Protein AF-A0A7S1VRT5-F1 (afdb_monomer_lite)

Radius of gyration: 21.1 Å; chains: 1; bounding box: 63×47×52 Å

Sequence (191 aa):
QNRSSTGGAGGQPCAIEWPHHPRNSSTSSSSASSSFLQVHGSYAMIAIPKNACLQNLSNQLVYALRDYIKRPVQIPDWIYDLPLLQRWQKMYLAQKYGSPNVLSQYDPHVTIGYDEETSAEDRRKVLERVLDVSSSSGSGSSSDDACKPAELDLVDVAKVDVGGSVMKNGVLQHIPLTGDGGGGGISKRAS

Structure (mmCIF, N/CA/C/O backbone):
data_AF-A0A7S1VRT5-F1
#
_entry.id   AF-A0A7S1VRT5-F1
#
loop_
_atom_site.group_PDB
_atom_site.id
_atom_site.type_symbol
_atom_site.label_atom_id
_atom_site.label_alt_id
_atom_site.label_comp_id
_atom_site.label_asym_id
_atom_site.label_entity_id
_atom_site.label_seq_id
_atom_site.pdbx_PDB_ins_code
_atom_site.Cartn_x
_atom_site.Cartn_y
_atom_site.Cartn_z
_atom_site.occupancy
_atom_site.B_iso_or_equiv
_atom_site.auth_seq_id
_atom_site.auth_comp_id
_atom_site.auth_asym_id
_atom_site.auth_atom_id
_atom_site.pdbx_PDB_model_num
ATOM 1 N N . GLN A 1 1 ? -34.773 29.054 -16.137 1.00 41.56 1 GLN A N 1
ATOM 2 C CA . GLN A 1 1 ? -34.412 27.622 -16.184 1.00 41.56 1 GLN A CA 1
ATOM 3 C C . GLN A 1 1 ? -33.046 27.519 -16.853 1.00 41.56 1 GLN A C 1
ATOM 5 O O . GLN A 1 1 ? -32.984 27.445 -18.067 1.00 41.56 1 GLN A O 1
ATOM 10 N N . ASN A 1 2 ? -31.959 27.603 -16.082 1.00 35.62 2 ASN A N 1
ATOM 11 C CA . ASN A 1 2 ? -30.598 27.444 -16.605 1.00 35.62 2 ASN A CA 1
ATOM 12 C C . ASN A 1 2 ? -30.082 26.081 -16.154 1.00 35.62 2 ASN A C 1
ATOM 14 O O . ASN A 1 2 ? -29.760 25.894 -14.983 1.00 35.62 2 ASN A O 1
ATOM 18 N N . ARG A 1 3 ? -30.063 25.113 -17.074 1.00 44.03 3 ARG A N 1
ATOM 19 C CA . ARG A 1 3 ? -29.359 23.847 -16.872 1.00 44.03 3 ARG A CA 1
ATOM 20 C C . ARG A 1 3 ? -27.889 24.093 -17.192 1.00 44.03 3 ARG A C 1
ATOM 22 O O . ARG A 1 3 ? -27.521 24.159 -18.359 1.00 44.03 3 ARG A O 1
ATOM 29 N N . SER A 1 4 ? -27.073 24.249 -16.154 1.00 45.66 4 SER A N 1
ATOM 30 C CA . SER A 1 4 ? -25.621 24.143 -16.279 1.00 45.66 4 SER A CA 1
ATOM 31 C C . SER A 1 4 ? -25.282 22.717 -16.696 1.00 45.66 4 SER A C 1
ATOM 33 O O . SER A 1 4 ? -25.511 21.767 -15.948 1.00 45.66 4 SER A O 1
ATOM 35 N N . SER A 1 5 ? -24.771 22.574 -17.912 1.00 41.62 5 SER A N 1
ATOM 36 C CA . SER A 1 5 ? -24.154 21.357 -18.415 1.00 41.62 5 SER A CA 1
ATOM 37 C C . SER A 1 5 ? -22.899 21.068 -17.593 1.00 41.62 5 SER A C 1
ATOM 39 O O . SER A 1 5 ? -21.870 21.722 -17.764 1.00 41.62 5 SER A O 1
ATOM 41 N N . THR A 1 6 ? -22.979 20.103 -16.681 1.00 40.53 6 THR A N 1
ATOM 42 C CA . THR A 1 6 ? -21.800 19.479 -16.082 1.00 40.53 6 THR A CA 1
ATOM 43 C C . THR A 1 6 ? -21.080 18.722 -17.191 1.00 40.53 6 THR A C 1
ATOM 45 O O . THR A 1 6 ? -21.521 17.646 -17.594 1.00 40.53 6 THR A O 1
ATOM 48 N N . GLY A 1 7 ? -20.019 19.324 -17.732 1.00 39.00 7 GLY A N 1
ATOM 49 C CA . GLY A 1 7 ? -19.106 18.651 -18.646 1.00 39.00 7 GLY A CA 1
ATOM 50 C C . GLY A 1 7 ? -18.605 17.376 -17.981 1.00 39.00 7 GLY A C 1
ATOM 51 O O . GLY A 1 7 ? -18.010 17.431 -16.906 1.00 39.00 7 GLY A O 1
ATOM 52 N N . GLY A 1 8 ? -18.914 16.233 -18.592 1.00 42.31 8 GLY A N 1
ATOM 53 C CA . GLY A 1 8 ? -18.387 14.947 -18.173 1.00 42.31 8 GLY A CA 1
ATOM 54 C C . GLY A 1 8 ? -16.875 15.000 -18.296 1.00 42.31 8 GLY A C 1
ATOM 55 O O . GLY A 1 8 ? -16.342 15.038 -19.403 1.00 42.31 8 GLY A O 1
ATOM 56 N N . ALA A 1 9 ? -16.191 15.063 -17.157 1.00 44.81 9 ALA A N 1
ATOM 57 C CA . ALA A 1 9 ? -14.765 14.831 -17.099 1.00 44.81 9 ALA A CA 1
ATOM 58 C C . ALA A 1 9 ? -14.543 13.386 -17.553 1.00 44.81 9 ALA A C 1
ATOM 60 O O . ALA A 1 9 ? -14.768 12.452 -16.787 1.00 44.81 9 ALA A O 1
ATOM 61 N N . GLY A 1 10 ? -14.164 13.206 -18.819 1.00 46.62 10 GLY A N 1
ATOM 62 C CA . GLY A 1 10 ? -13.571 11.963 -19.291 1.00 46.62 10 GLY A CA 1
ATOM 63 C C . GLY A 1 10 ? -12.267 11.777 -18.530 1.00 46.62 10 GLY A C 1
ATOM 64 O O . GLY A 1 10 ? -11.230 12.287 -18.945 1.00 46.62 10 GLY A O 1
ATOM 65 N N . GLY A 1 11 ? -12.346 11.160 -17.352 1.00 55.81 11 GLY A N 1
ATOM 66 C CA . GLY A 1 11 ? -11.177 10.838 -16.552 1.00 55.81 11 GLY A CA 1
ATOM 67 C C . GLY A 1 11 ? -10.300 9.899 -17.362 1.00 55.81 11 GLY A C 1
ATOM 68 O O . GLY A 1 11 ? -10.771 8.848 -17.789 1.00 55.81 11 GLY A O 1
ATOM 69 N N . GLN A 1 12 ? -9.049 10.290 -17.613 1.00 59.16 12 GLN A N 1
ATOM 70 C CA . GLN A 1 12 ? -8.075 9.362 -18.180 1.00 59.16 12 GLN A CA 1
ATOM 71 C C . GLN A 1 12 ? -8.002 8.114 -17.284 1.00 59.16 12 GLN A C 1
ATOM 73 O O . GLN A 1 12 ? -7.939 8.267 -16.058 1.00 59.16 12 GLN A O 1
ATOM 78 N N . PRO A 1 13 ? -8.009 6.903 -17.867 1.00 64.62 13 PRO A N 1
ATOM 79 C CA . PRO A 1 13 ? -7.846 5.676 -17.100 1.00 64.62 13 PRO A CA 1
ATOM 80 C C . PRO A 1 13 ? -6.500 5.693 -16.365 1.00 64.62 13 PRO A C 1
ATOM 82 O O . PRO A 1 13 ? -5.506 6.226 -16.869 1.00 64.62 13 PRO A O 1
ATOM 85 N N . CYS A 1 14 ? -6.463 5.127 -15.156 1.00 65.88 14 CYS A N 1
ATOM 86 C CA . CYS A 1 14 ? -5.217 4.972 -14.413 1.00 65.88 14 CYS A CA 1
ATOM 87 C C . CYS A 1 14 ? -4.359 3.888 -15.073 1.00 65.88 14 CYS A C 1
ATOM 89 O O . CYS A 1 14 ? -4.446 2.718 -14.710 1.00 65.88 14 CYS A O 1
ATOM 91 N N . ALA A 1 15 ? -3.532 4.283 -16.039 1.00 67.38 15 ALA A N 1
ATOM 92 C CA . ALA A 1 15 ? -2.554 3.393 -16.644 1.00 67.38 15 ALA A CA 1
ATOM 93 C C . ALA A 1 15 ? -1.385 3.137 -15.678 1.00 67.38 15 ALA A C 1
ATOM 95 O O . ALA A 1 15 ? -0.864 4.061 -15.036 1.00 67.38 15 ALA A O 1
ATOM 96 N N . ILE A 1 16 ? -0.970 1.874 -15.585 1.00 66.44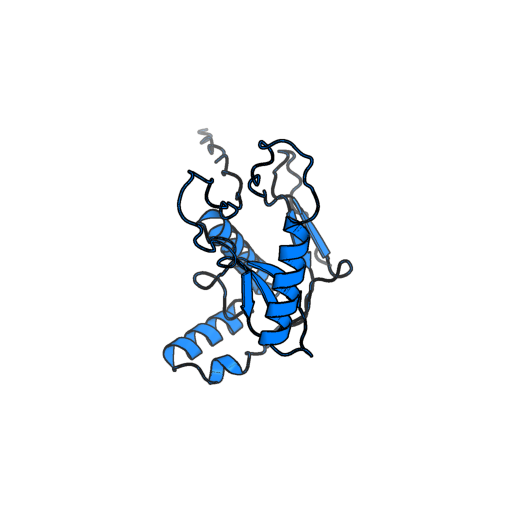 16 ILE A N 1
ATOM 97 C CA . ILE A 1 16 ? 0.287 1.476 -14.959 1.00 66.44 16 ILE A CA 1
ATOM 98 C C . ILE A 1 16 ? 1.345 1.464 -16.058 1.00 66.44 16 ILE A C 1
ATOM 100 O O . ILE A 1 16 ? 1.343 0.610 -16.947 1.00 66.44 16 ILE A O 1
ATOM 104 N N . GLU A 1 17 ? 2.263 2.424 -15.995 1.00 66.31 17 GLU A N 1
ATOM 105 C CA . GLU A 1 17 ? 3.456 2.396 -16.831 1.00 66.31 17 GLU A CA 1
ATOM 106 C C . GLU A 1 17 ? 4.430 1.372 -16.257 1.00 66.31 17 GLU A C 1
ATOM 108 O O . GLU A 1 17 ? 4.960 1.537 -15.153 1.00 66.31 17 GLU A O 1
ATOM 113 N N . TRP A 1 18 ? 4.656 0.295 -17.007 1.00 63.94 18 TRP A N 1
ATOM 114 C CA . TRP A 1 18 ? 5.712 -0.637 -16.661 1.00 63.94 18 TRP A CA 1
ATOM 115 C C . TRP A 1 18 ? 7.058 0.010 -16.942 1.00 63.94 18 TRP A C 1
ATOM 117 O O . TRP A 1 18 ? 7.248 0.608 -18.005 1.00 63.94 18 TRP A O 1
ATOM 127 N N . PRO A 1 19 ? 8.017 -0.131 -16.025 1.00 56.44 19 PRO A N 1
ATOM 128 C CA . PRO A 1 19 ? 9.360 0.322 -16.288 1.00 56.44 19 PRO A CA 1
ATOM 129 C C . PRO A 1 19 ? 9.915 -0.384 -17.527 1.00 56.44 19 PRO A C 1
ATOM 131 O O . PRO A 1 19 ? 10.009 -1.609 -17.586 1.00 56.44 19 PRO A O 1
ATOM 134 N N . HIS A 1 20 ? 10.261 0.402 -18.540 1.00 54.50 20 HIS A N 1
ATOM 135 C CA . HIS A 1 20 ? 10.791 -0.125 -19.786 1.00 54.50 20 HIS A CA 1
ATOM 136 C C . HIS A 1 20 ? 12.169 -0.759 -19.561 1.00 54.50 20 HIS A C 1
ATOM 138 O O . HIS A 1 20 ? 13.050 -0.150 -18.950 1.00 54.50 20 HIS A O 1
ATOM 144 N N . HIS A 1 21 ? 12.394 -1.948 -20.127 1.00 45.53 21 HIS A N 1
ATOM 145 C CA . HIS A 1 21 ? 13.758 -2.403 -20.385 1.00 45.53 21 HIS A CA 1
ATOM 146 C C . HIS A 1 21 ? 14.433 -1.403 -21.340 1.00 45.53 21 HIS A C 1
ATOM 148 O O . HIS A 1 21 ? 13.806 -1.000 -22.328 1.00 45.53 21 HIS A O 1
ATOM 154 N N . PRO A 1 22 ? 15.685 -0.979 -21.082 1.00 47.06 22 PRO A N 1
ATOM 155 C CA . PRO A 1 22 ? 16.393 -0.094 -21.996 1.00 47.06 22 PRO A CA 1
ATOM 156 C C . PRO A 1 22 ? 16.447 -0.743 -23.383 1.00 47.06 22 PRO A C 1
ATOM 158 O O . PRO A 1 22 ? 16.964 -1.850 -23.545 1.00 47.06 22 PRO A O 1
ATOM 161 N N . ARG A 1 23 ? 15.883 -0.067 -24.394 1.00 47.88 23 ARG A N 1
ATOM 162 C CA . ARG A 1 23 ? 16.024 -0.486 -25.793 1.00 47.88 23 ARG A CA 1
ATOM 163 C C . ARG A 1 23 ? 17.512 -0.492 -26.123 1.00 47.88 23 ARG A C 1
ATOM 165 O O . ARG A 1 23 ? 18.175 0.535 -26.012 1.00 47.88 23 ARG A O 1
ATOM 172 N N . ASN A 1 24 ? 18.010 -1.655 -26.524 1.00 44.94 24 ASN A N 1
ATOM 173 C CA . ASN A 1 24 ? 19.385 -1.880 -26.951 1.00 44.94 24 ASN A CA 1
ATOM 174 C C . ASN A 1 24 ? 19.734 -0.972 -28.150 1.00 44.94 24 ASN A C 1
ATOM 176 O O . ASN A 1 24 ? 19.553 -1.348 -29.306 1.00 44.94 24 ASN A O 1
ATOM 180 N N . SER A 1 25 ? 20.254 0.227 -27.891 1.00 50.47 25 SER A N 1
ATOM 181 C CA . SER A 1 25 ? 21.195 0.888 -28.791 1.00 50.47 25 SER A CA 1
ATOM 182 C C . SER A 1 25 ? 22.571 0.322 -28.460 1.00 50.47 25 SER A C 1
ATOM 184 O O . SER A 1 25 ? 23.120 0.566 -27.389 1.00 50.47 25 SER A O 1
ATOM 186 N N . SER A 1 26 ? 23.076 -0.512 -29.358 1.00 55.62 26 SER A N 1
ATOM 187 C CA . SER A 1 26 ? 24.319 -1.274 -29.266 1.00 55.62 26 SER A CA 1
ATOM 188 C C . SER A 1 26 ? 25.526 -0.455 -28.792 1.00 55.62 26 SER A C 1
ATOM 190 O O . SER A 1 26 ? 26.186 0.171 -29.615 1.00 55.62 26 SER A O 1
ATOM 192 N N . THR A 1 27 ? 25.844 -0.487 -27.494 1.00 46.44 27 THR A N 1
ATOM 193 C CA . THR A 1 27 ? 27.201 -0.639 -26.923 1.00 46.44 27 THR A CA 1
ATOM 194 C C . THR A 1 27 ? 27.145 -0.664 -25.390 1.00 46.44 27 THR A C 1
ATOM 196 O O . THR A 1 27 ? 26.391 0.079 -24.770 1.00 46.44 27 THR A O 1
ATOM 199 N N . SER A 1 28 ? 28.008 -1.489 -2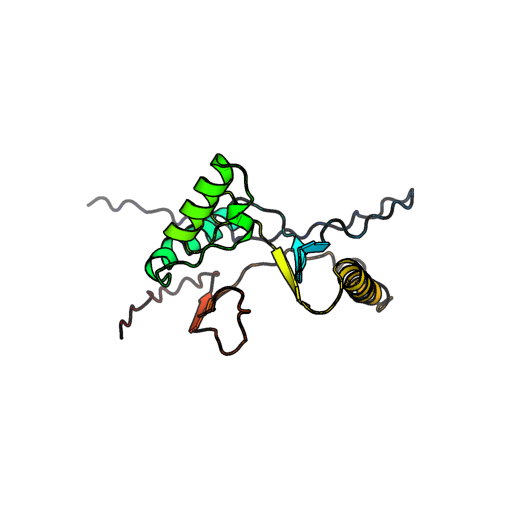4.786 1.00 45.44 28 SER A N 1
ATOM 200 C CA . SER A 1 28 ? 28.263 -1.670 -23.342 1.00 45.44 28 SER A CA 1
ATOM 201 C C . SER A 1 28 ? 27.169 -2.357 -22.510 1.00 45.44 28 SER A C 1
ATOM 203 O O . SER A 1 28 ? 26.271 -1.741 -21.943 1.00 45.44 28 SER A O 1
ATOM 205 N N . SER A 1 29 ? 27.360 -3.670 -22.361 1.00 51.53 29 SER A N 1
ATOM 206 C CA . SER A 1 29 ? 26.835 -4.543 -21.312 1.00 51.53 29 SER A CA 1
ATOM 207 C C . SER A 1 29 ? 27.030 -3.933 -19.920 1.00 51.53 29 SER A C 1
ATOM 209 O O . SER A 1 29 ? 28.048 -4.138 -19.260 1.00 51.53 29 SER A O 1
ATOM 211 N N . SER A 1 30 ? 26.042 -3.171 -19.481 1.00 46.62 30 SER A N 1
ATOM 212 C CA . SER A 1 30 ? 25.823 -2.845 -18.081 1.00 46.62 30 SER A CA 1
ATOM 213 C C . SER A 1 30 ? 24.550 -3.578 -17.686 1.00 46.62 30 SER A C 1
ATOM 215 O O . SER A 1 30 ? 23.529 -3.459 -18.359 1.00 46.62 30 SER A O 1
ATOM 217 N N . SER A 1 31 ? 24.658 -4.427 -16.666 1.00 51.88 31 SER A N 1
ATOM 218 C CA . SER A 1 31 ? 23.602 -5.284 -16.130 1.00 51.88 31 SER A CA 1
ATOM 219 C C . SER A 1 31 ? 22.393 -4.460 -15.676 1.00 51.88 31 SER A C 1
ATOM 221 O O . SER A 1 31 ? 22.224 -4.166 -14.497 1.00 51.88 31 SER A O 1
ATOM 223 N N . ALA A 1 32 ? 21.551 -4.059 -16.623 1.00 51.12 32 ALA A N 1
ATOM 224 C CA . ALA A 1 32 ? 20.272 -3.413 -16.389 1.00 51.12 32 ALA A CA 1
ATOM 225 C C . ALA A 1 32 ? 19.229 -4.498 -16.098 1.00 51.12 32 ALA A C 1
ATOM 227 O O . ALA A 1 32 ? 18.379 -4.810 -16.928 1.00 51.12 32 ALA A O 1
ATOM 228 N N . SER A 1 33 ? 19.335 -5.133 -14.933 1.00 54.22 33 SER A N 1
ATOM 229 C CA . SER A 1 33 ? 18.313 -6.059 -14.452 1.00 54.22 33 SER A CA 1
ATOM 230 C C . SER A 1 33 ? 18.256 -6.030 -12.924 1.00 54.22 33 SER A C 1
ATOM 232 O O . SER A 1 33 ? 19.288 -6.128 -12.263 1.00 54.22 33 SER A O 1
ATOM 234 N N . SER A 1 34 ? 17.038 -5.886 -12.386 1.00 55.25 34 SER A N 1
ATOM 235 C CA . SER A 1 34 ? 16.619 -5.951 -10.967 1.00 55.25 34 SER A CA 1
ATOM 236 C C . SER A 1 34 ? 16.241 -4.664 -10.211 1.00 55.25 34 SER A C 1
ATOM 238 O O . SER A 1 34 ? 15.857 -4.777 -9.053 1.00 55.25 34 SER A O 1
ATOM 240 N N . SER A 1 35 ? 16.211 -3.459 -10.801 1.00 63.97 35 SER A N 1
ATOM 241 C CA . SER A 1 35 ? 15.800 -2.254 -10.033 1.00 63.97 35 SER A CA 1
ATOM 242 C C . SER A 1 35 ? 14.320 -2.218 -9.618 1.00 63.97 35 SER A C 1
ATOM 244 O O . SER A 1 35 ? 13.938 -1.394 -8.791 1.00 63.97 35 SER A O 1
ATOM 246 N N . PHE A 1 36 ? 13.481 -3.085 -10.190 1.00 77.31 36 PHE A N 1
ATOM 247 C CA . PHE A 1 36 ? 12.036 -3.128 -9.924 1.00 77.31 36 PHE A CA 1
ATOM 248 C C . PHE A 1 36 ? 11.642 -4.231 -8.953 1.00 77.31 36 PHE A C 1
ATOM 250 O O . PHE A 1 36 ? 10.592 -4.136 -8.327 1.00 77.31 36 PHE A O 1
ATOM 257 N N . LEU A 1 37 ? 12.482 -5.256 -8.808 1.00 83.25 37 LEU A N 1
ATOM 258 C CA . LEU A 1 37 ? 12.258 -6.302 -7.828 1.00 83.25 37 LEU A CA 1
ATOM 259 C C . LEU A 1 37 ? 12.758 -5.816 -6.470 1.00 83.25 37 LEU A C 1
ATOM 261 O O . LEU A 1 37 ? 13.936 -5.510 -6.294 1.00 83.25 37 LEU A O 1
ATOM 265 N N . GLN A 1 38 ? 11.860 -5.793 -5.501 1.00 86.06 38 GLN A N 1
ATOM 266 C CA . GLN A 1 38 ? 12.153 -5.441 -4.125 1.00 86.06 38 GLN A CA 1
ATOM 267 C C . GLN A 1 38 ? 11.831 -6.622 -3.218 1.00 86.06 38 GLN A C 1
ATOM 269 O O . GLN A 1 38 ? 10.828 -7.314 -3.391 1.00 86.06 38 GLN A O 1
ATOM 274 N N . VAL A 1 39 ? 12.698 -6.846 -2.233 1.00 83.69 39 VAL A N 1
ATOM 275 C CA . VAL A 1 39 ? 12.464 -7.813 -1.161 1.00 83.69 39 VAL A CA 1
ATOM 276 C C . VAL A 1 39 ? 12.366 -7.035 0.142 1.00 83.69 39 VAL A C 1
ATOM 278 O O . VAL A 1 39 ? 13.343 -6.426 0.576 1.00 83.69 39 VAL A O 1
ATOM 281 N N . HIS A 1 40 ? 11.186 -7.051 0.758 1.00 83.50 40 HIS A N 1
ATOM 282 C CA . HIS A 1 40 ? 10.920 -6.377 2.028 1.00 83.50 40 HI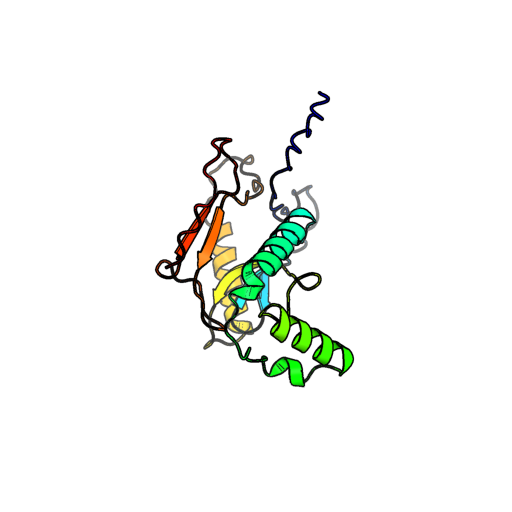S A CA 1
ATOM 283 C C . HIS A 1 40 ? 10.360 -7.378 3.032 1.00 83.50 40 HIS A C 1
ATOM 285 O O . HIS A 1 40 ? 9.238 -7.864 2.892 1.00 83.50 40 HIS A O 1
ATOM 291 N N . GLY A 1 41 ? 11.158 -7.699 4.054 1.00 85.31 41 GLY A N 1
ATOM 292 C CA . GLY A 1 41 ? 10.819 -8.760 4.999 1.00 85.31 41 GLY A CA 1
ATOM 293 C C . GLY A 1 41 ? 10.575 -10.075 4.257 1.00 85.31 41 GLY A C 1
ATOM 294 O O . GLY A 1 41 ? 11.428 -10.506 3.478 1.00 85.31 41 GLY A O 1
ATOM 295 N N . SER A 1 42 ? 9.407 -10.670 4.482 1.00 84.19 42 SER A N 1
ATOM 296 C CA . SER A 1 42 ? 8.958 -11.945 3.903 1.00 84.19 42 SER A CA 1
ATOM 297 C C . SER A 1 42 ? 8.402 -11.842 2.481 1.00 84.19 42 SER A C 1
ATOM 299 O O . SER A 1 42 ? 7.956 -12.841 1.930 1.00 84.19 42 SER A O 1
ATOM 301 N N . TYR A 1 43 ? 8.392 -10.654 1.875 1.00 85.81 43 TYR A N 1
ATOM 302 C CA . TYR A 1 43 ? 7.689 -10.406 0.618 1.00 85.81 43 TYR A CA 1
ATOM 303 C C . TYR A 1 43 ? 8.635 -10.118 -0.541 1.00 85.81 43 TYR A C 1
ATOM 305 O O . TYR A 1 43 ? 9.619 -9.388 -0.405 1.00 85.81 43 TYR A O 1
ATOM 313 N N . ALA A 1 44 ? 8.253 -10.647 -1.697 1.00 86.50 44 ALA A N 1
ATOM 314 C CA . ALA A 1 44 ? 8.801 -10.351 -3.004 1.00 86.50 44 ALA A CA 1
ATOM 315 C C . ALA A 1 44 ? 7.832 -9.461 -3.772 1.00 86.50 44 ALA A C 1
ATOM 317 O O . ALA A 1 44 ? 6.674 -9.838 -3.978 1.00 86.50 44 ALA A O 1
ATOM 318 N N . MET A 1 45 ? 8.292 -8.300 -4.214 1.00 89.00 45 MET A N 1
ATOM 319 C CA . MET A 1 45 ? 7.426 -7.287 -4.799 1.00 89.00 45 MET A CA 1
ATOM 320 C C . MET A 1 45 ? 8.029 -6.717 -6.075 1.00 89.00 45 MET A C 1
ATOM 322 O O . MET A 1 45 ? 9.234 -6.497 -6.155 1.00 89.00 45 MET A O 1
ATOM 326 N N . ILE A 1 46 ? 7.180 -6.423 -7.051 1.00 88.19 46 ILE A N 1
ATOM 327 C CA . ILE A 1 46 ? 7.523 -5.561 -8.178 1.00 88.19 46 ILE A CA 1
ATOM 328 C C . ILE A 1 46 ? 7.045 -4.156 -7.830 1.00 88.19 46 ILE A C 1
ATOM 330 O O . ILE A 1 46 ? 5.844 -3.931 -7.670 1.00 88.19 46 ILE A O 1
ATOM 334 N N . ALA A 1 47 ? 7.979 -3.220 -7.703 1.00 90.00 47 ALA A N 1
ATOM 335 C CA . ALA A 1 47 ? 7.670 -1.821 -7.463 1.00 90.00 47 ALA A CA 1
ATOM 336 C C . ALA A 1 47 ? 6.990 -1.209 -8.691 1.00 90.00 47 ALA A C 1
ATOM 338 O O . ALA A 1 47 ? 7.480 -1.338 -9.816 1.00 90.00 47 ALA A O 1
ATOM 339 N N . ILE A 1 48 ? 5.876 -0.516 -8.465 1.00 90.06 48 ILE A N 1
ATOM 340 C CA . ILE A 1 48 ? 5.164 0.219 -9.505 1.00 90.06 48 ILE A CA 1
ATOM 341 C C . ILE A 1 48 ? 5.498 1.706 -9.358 1.00 90.06 48 ILE A C 1
ATOM 343 O O . ILE A 1 48 ? 5.423 2.248 -8.254 1.00 90.06 48 ILE A O 1
ATOM 347 N N . PRO A 1 49 ? 5.858 2.416 -10.441 1.00 90.19 49 PRO A N 1
ATOM 348 C CA . PRO A 1 49 ? 6.052 3.855 -10.370 1.00 90.19 49 PRO A CA 1
ATOM 349 C C . PRO A 1 49 ? 4.786 4.563 -9.879 1.00 90.19 49 PRO A C 1
ATOM 351 O O . PRO A 1 49 ? 3.707 4.462 -10.468 1.00 90.19 49 PRO A O 1
ATOM 354 N N . LYS A 1 50 ? 4.914 5.315 -8.785 1.00 91.25 50 LYS A N 1
ATOM 355 C CA . LYS A 1 50 ? 3.802 6.097 -8.252 1.00 91.25 50 LYS A CA 1
ATOM 356 C C . LYS A 1 50 ? 3.473 7.261 -9.184 1.00 91.25 50 LYS A C 1
ATOM 358 O O . LYS A 1 50 ? 4.312 8.126 -9.419 1.00 91.25 50 LYS A O 1
ATOM 363 N N . ASN A 1 51 ? 2.220 7.332 -9.627 1.00 91.38 51 ASN A N 1
ATOM 364 C CA . ASN A 1 51 ? 1.682 8.455 -10.394 1.00 91.38 51 ASN A CA 1
ATOM 365 C C . ASN A 1 51 ? 0.454 9.081 -9.706 1.00 91.38 51 ASN A C 1
ATOM 367 O O . ASN A 1 51 ? -0.092 8.541 -8.737 1.00 91.38 51 ASN A O 1
ATOM 371 N N . ALA A 1 52 ? 0.023 10.246 -10.197 1.00 91.81 52 ALA A N 1
ATOM 372 C CA . ALA A 1 52 ? -1.084 10.997 -9.605 1.00 91.81 52 ALA A CA 1
ATOM 373 C C . ALA A 1 52 ? -2.418 10.228 -9.635 1.00 91.81 52 ALA A C 1
ATOM 375 O O . ALA A 1 52 ? -3.203 10.343 -8.694 1.00 91.81 52 ALA A O 1
ATOM 376 N N . CYS A 1 53 ? -2.661 9.422 -10.675 1.00 90.19 53 CYS A N 1
ATOM 377 C CA . CYS A 1 53 ? -3.893 8.646 -10.812 1.00 90.19 53 CYS A CA 1
ATOM 378 C C . CYS A 1 53 ? -3.973 7.543 -9.752 1.00 90.19 53 CYS A C 1
ATOM 380 O O . CYS A 1 53 ? -4.935 7.499 -8.986 1.00 90.19 53 CYS A O 1
ATOM 382 N N . LEU A 1 54 ? -2.917 6.729 -9.625 1.00 91.19 54 LEU A N 1
ATOM 383 C CA . LEU A 1 54 ? -2.816 5.674 -8.611 1.00 91.19 54 LEU A CA 1
ATOM 384 C C . LEU A 1 54 ? -2.899 6.242 -7.191 1.00 91.19 54 LEU A C 1
ATOM 386 O O . LEU A 1 54 ? -3.603 5.701 -6.338 1.00 91.19 54 LEU A O 1
ATOM 390 N N . GLN A 1 55 ? -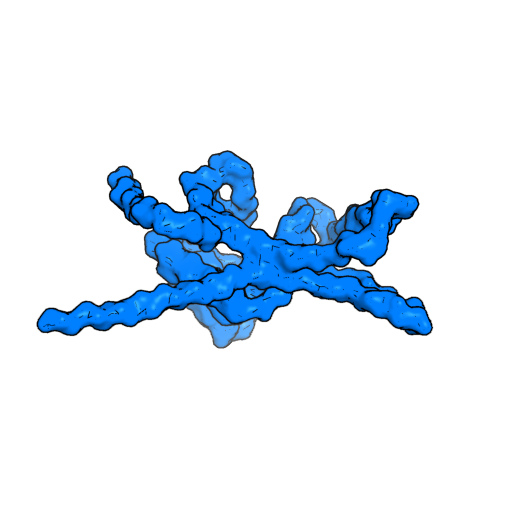2.229 7.370 -6.937 1.00 95.06 55 GLN A N 1
ATOM 391 C CA . GLN A 1 55 ? -2.300 8.045 -5.643 1.00 95.06 55 GLN A CA 1
ATOM 392 C C . GLN A 1 55 ? -3.724 8.528 -5.329 1.00 95.06 55 GLN A C 1
ATOM 394 O O . GLN A 1 55 ? -4.181 8.384 -4.194 1.00 95.06 55 GLN A O 1
ATOM 399 N N . ASN A 1 56 ? -4.427 9.099 -6.311 1.00 94.00 56 ASN A N 1
ATOM 400 C CA . ASN A 1 56 ? -5.798 9.570 -6.136 1.00 94.00 56 ASN A CA 1
ATOM 401 C C . ASN A 1 56 ? -6.771 8.406 -5.903 1.00 94.00 56 ASN A C 1
ATOM 403 O O . ASN A 1 56 ? -7.574 8.471 -4.973 1.00 94.00 56 ASN A O 1
ATOM 407 N N . LEU A 1 57 ? -6.661 7.330 -6.689 1.00 92.38 57 LEU A N 1
ATOM 408 C CA . LEU A 1 57 ? -7.454 6.113 -6.504 1.00 92.38 57 LEU A CA 1
ATOM 409 C C . LEU A 1 57 ? -7.248 5.534 -5.096 1.00 92.38 57 LEU A C 1
ATOM 411 O O . LEU A 1 57 ? -8.217 5.321 -4.368 1.00 92.38 57 LEU A O 1
ATOM 415 N N . SER A 1 58 ? -5.990 5.375 -4.674 1.00 95.00 58 SER A N 1
ATOM 416 C CA . SER A 1 58 ? -5.632 4.908 -3.328 1.00 95.00 58 SER A CA 1
ATOM 417 C C . SER A 1 58 ? -6.239 5.797 -2.237 1.00 95.00 58 SER A C 1
ATOM 419 O O . SER A 1 58 ? -6.886 5.299 -1.315 1.00 95.00 58 SER A O 1
ATOM 421 N N . ASN A 1 59 ? -6.129 7.124 -2.372 1.00 96.44 59 ASN A N 1
ATOM 422 C CA . ASN A 1 59 ? -6.718 8.063 -1.414 1.00 96.44 59 ASN A CA 1
ATOM 423 C C . ASN A 1 59 ? -8.242 7.919 -1.328 1.00 96.44 59 ASN A C 1
ATOM 425 O O . ASN A 1 59 ? -8.788 7.888 -0.225 1.00 96.44 59 ASN A O 1
ATOM 429 N N . GLN A 1 60 ? -8.929 7.822 -2.470 1.00 95.12 60 GLN A N 1
ATOM 430 C CA . GLN A 1 60 ? -10.384 7.669 -2.510 1.00 95.12 60 GLN A CA 1
ATOM 431 C C . GLN A 1 60 ? -10.833 6.376 -1.830 1.00 95.12 60 GLN A C 1
ATOM 433 O O . GLN A 1 60 ? -11.750 6.420 -1.010 1.00 95.12 60 GLN A O 1
ATOM 438 N N . LEU A 1 61 ? -10.152 5.256 -2.094 1.00 94.06 61 LEU A N 1
ATOM 439 C CA . LEU A 1 61 ? -10.434 3.979 -1.434 1.00 94.06 61 LEU A CA 1
ATOM 440 C C . LEU A 1 61 ? -10.211 4.071 0.079 1.00 94.06 61 LEU A C 1
ATOM 442 O O . LEU A 1 61 ? -11.093 3.703 0.853 1.00 94.06 61 LEU A O 1
ATOM 446 N N . VAL A 1 62 ? -9.083 4.640 0.516 1.00 95.50 62 VAL A N 1
ATOM 447 C CA . VAL A 1 62 ? -8.785 4.845 1.944 1.00 95.50 62 VAL A CA 1
ATOM 448 C C . VAL A 1 62 ? -9.861 5.701 2.619 1.00 95.50 62 VAL A C 1
ATOM 450 O O . VAL A 1 62 ? -10.306 5.376 3.721 1.00 95.50 62 VAL A O 1
ATOM 453 N N . TYR A 1 63 ? -10.315 6.782 1.979 1.00 96.62 63 TYR A N 1
ATOM 454 C CA . TYR A 1 63 ? -11.364 7.634 2.542 1.00 96.62 63 TYR A CA 1
ATOM 455 C C . TYR A 1 63 ? -12.730 6.956 2.579 1.00 96.62 63 TYR A C 1
ATOM 457 O O . TYR A 1 63 ? -13.432 7.100 3.580 1.00 96.62 63 TYR A O 1
ATOM 465 N N . ALA A 1 64 ? -13.096 6.220 1.529 1.00 94.00 64 ALA A N 1
ATOM 466 C CA . ALA A 1 64 ? -14.376 5.527 1.438 1.00 94.00 64 ALA A CA 1
ATOM 467 C C . ALA A 1 64 ? -14.483 4.356 2.427 1.00 94.00 64 ALA A C 1
ATOM 469 O O . ALA A 1 64 ? -15.561 4.094 2.957 1.00 94.00 64 ALA A O 1
ATOM 470 N N . LEU A 1 65 ? -13.369 3.666 2.698 1.00 92.38 65 LEU A N 1
ATOM 471 C CA . LEU A 1 65 ? -13.354 2.445 3.507 1.00 92.38 65 LEU A CA 1
ATOM 472 C C . LEU A 1 65 ? -13.052 2.678 4.996 1.00 92.38 65 LEU A C 1
ATOM 474 O O . LEU A 1 65 ? -13.196 1.755 5.797 1.00 92.38 65 LEU A O 1
ATOM 478 N N . ARG A 1 66 ? -12.669 3.895 5.407 1.00 94.56 66 ARG A N 1
ATOM 479 C CA . ARG A 1 66 ? -12.204 4.169 6.783 1.00 94.56 66 ARG A CA 1
ATOM 480 C C . ARG A 1 66 ? -13.219 3.838 7.888 1.00 94.56 66 ARG A C 1
ATOM 482 O O . ARG A 1 66 ? -12.831 3.535 9.015 1.00 94.56 66 ARG A O 1
ATOM 489 N N . ASP A 1 67 ? -14.512 3.905 7.584 1.00 94.38 67 ASP A N 1
ATOM 490 C CA . ASP A 1 67 ? -15.570 3.651 8.568 1.00 94.38 67 ASP A CA 1
ATOM 491 C C . ASP A 1 67 ? -15.818 2.143 8.770 1.00 94.38 67 ASP A C 1
ATOM 493 O O . ASP A 1 67 ? -16.427 1.746 9.760 1.00 94.38 67 ASP A O 1
ATOM 497 N N . TYR A 1 68 ? -15.275 1.294 7.889 1.00 91.44 68 TYR A N 1
ATOM 498 C CA . TYR A 1 68 ? -15.344 -0.170 7.980 1.00 91.44 68 TYR A CA 1
ATOM 499 C C . TYR A 1 68 ? -14.142 -0.788 8.711 1.00 91.44 68 TYR A C 1
ATOM 501 O O . TYR A 1 68 ? -14.052 -2.008 8.854 1.00 91.44 68 TYR A O 1
ATOM 509 N N . ILE A 1 69 ? -13.205 0.037 9.188 1.00 90.44 69 ILE A N 1
ATOM 510 C CA . ILE A 1 69 ? 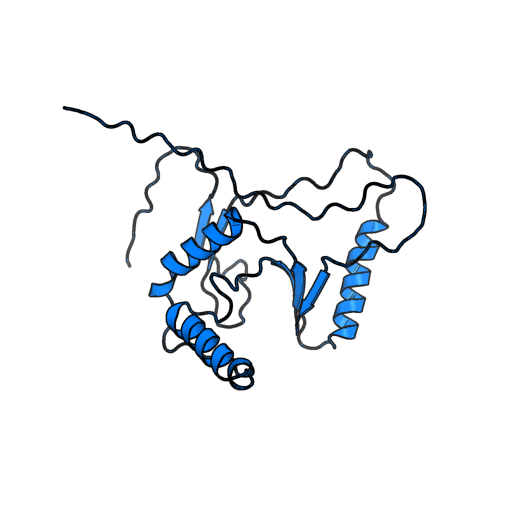-12.027 -0.427 9.922 1.00 90.44 69 ILE A CA 1
ATOM 511 C C . ILE A 1 69 ? -12.457 -1.000 11.274 1.00 90.44 69 ILE A C 1
ATOM 513 O O . ILE A 1 69 ? -13.076 -0.313 12.090 1.00 90.44 69 ILE A O 1
ATOM 517 N N . LYS A 1 70 ? -12.055 -2.245 11.553 1.00 90.06 70 LYS A N 1
ATOM 518 C CA . LYS A 1 70 ? -12.241 -2.867 12.867 1.00 90.06 70 LYS A CA 1
ATOM 519 C C . LYS A 1 70 ? -11.436 -2.110 13.926 1.00 90.06 70 LYS A C 1
ATOM 521 O O . LYS A 1 70 ? -10.234 -1.903 13.777 1.00 90.06 70 LYS A O 1
ATOM 526 N N . ARG A 1 71 ? -12.100 -1.724 15.018 1.00 91.62 71 ARG A N 1
ATOM 527 C CA . ARG A 1 71 ? -11.485 -1.041 16.165 1.00 91.62 71 ARG A CA 1
ATOM 528 C C . ARG A 1 71 ? -11.518 -1.945 17.408 1.00 91.62 71 ARG A C 1
ATOM 530 O O . ARG A 1 71 ? -12.490 -2.684 17.563 1.00 91.62 71 ARG A O 1
ATOM 537 N N . PRO A 1 72 ? -10.503 -1.883 18.293 1.00 92.81 72 PRO A N 1
ATOM 538 C CA . PRO A 1 72 ? -9.295 -1.055 18.194 1.00 92.81 72 PRO A CA 1
ATOM 539 C C . PRO A 1 72 ? -8.330 -1.546 17.101 1.00 92.81 72 PRO A C 1
ATOM 541 O O . PRO A 1 72 ? -8.254 -2.740 16.823 1.00 92.81 72 PRO A O 1
ATOM 544 N N . VAL A 1 73 ? -7.603 -0.612 16.478 1.00 90.88 73 VAL A N 1
ATOM 545 C CA . VAL A 1 73 ? -6.576 -0.945 15.477 1.00 90.88 73 VAL A CA 1
ATOM 546 C C . VAL A 1 73 ? -5.323 -1.428 16.201 1.00 90.88 73 VAL A C 1
ATOM 548 O O . VAL A 1 73 ? -4.835 -0.742 17.100 1.00 90.88 73 VAL A O 1
ATOM 551 N N . GLN A 1 74 ? -4.797 -2.583 15.798 1.00 92.00 74 GLN A N 1
ATOM 552 C CA . GLN A 1 74 ? -3.500 -3.065 16.268 1.00 92.00 74 GLN A CA 1
ATOM 553 C C . GLN A 1 74 ? -2.387 -2.274 15.576 1.00 92.00 74 GLN A C 1
ATOM 555 O O . GLN A 1 74 ? -2.352 -2.184 14.349 1.00 92.00 74 GLN A O 1
ATOM 560 N N . ILE A 1 75 ? -1.509 -1.661 16.368 1.00 92.88 75 ILE A N 1
ATOM 561 C CA . ILE A 1 75 ? -0.365 -0.893 15.874 1.00 92.88 75 ILE A CA 1
ATOM 562 C C . ILE A 1 75 ? 0.815 -1.857 15.718 1.00 92.88 75 ILE A C 1
ATOM 564 O O . ILE A 1 75 ? 1.173 -2.491 16.705 1.00 92.88 75 ILE A O 1
ATOM 568 N N . PRO A 1 76 ? 1.418 -1.980 14.523 1.00 89.38 76 PRO A N 1
ATOM 569 C CA . PRO A 1 76 ? 2.603 -2.811 14.336 1.00 89.38 76 PRO A CA 1
ATOM 570 C C . PRO A 1 76 ? 3.777 -2.411 15.239 1.00 89.38 76 PRO A C 1
ATOM 572 O O . PRO A 1 76 ? 4.069 -1.219 15.372 1.00 89.38 76 PRO A O 1
ATOM 575 N N . ASP A 1 77 ? 4.496 -3.400 15.774 1.00 93.62 77 ASP A N 1
ATOM 576 C CA . ASP A 1 77 ? 5.544 -3.173 16.779 1.00 93.62 77 ASP A CA 1
ATOM 577 C C . ASP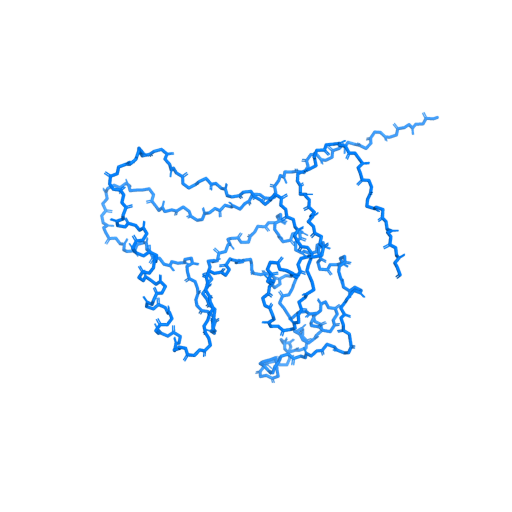 A 1 77 ? 6.683 -2.270 16.285 1.00 93.62 77 ASP A C 1
ATOM 579 O O . ASP A 1 77 ? 7.123 -1.375 17.004 1.00 93.62 77 ASP A O 1
ATOM 583 N N . TRP A 1 78 ? 7.079 -2.404 15.015 1.00 92.56 78 TRP A N 1
ATOM 584 C CA . TRP A 1 78 ? 8.146 -1.595 14.407 1.00 92.56 78 TRP A CA 1
ATOM 585 C C . TRP A 1 78 ? 7.880 -0.083 14.451 1.00 92.56 78 TRP A C 1
ATOM 587 O O . TRP A 1 78 ? 8.808 0.717 14.336 1.00 92.56 78 TRP A O 1
ATOM 597 N N . ILE A 1 79 ? 6.623 0.345 14.620 1.00 95.94 79 ILE A N 1
ATOM 598 C CA . ILE A 1 79 ? 6.290 1.767 14.765 1.00 95.94 79 ILE A CA 1
ATOM 599 C C . ILE A 1 79 ? 6.857 2.320 16.078 1.00 95.94 79 ILE A C 1
ATOM 601 O O . ILE A 1 79 ? 7.275 3.481 16.120 1.00 95.94 79 ILE A O 1
ATOM 605 N N . TYR A 1 80 ? 6.914 1.508 17.137 1.00 96.94 80 TYR A N 1
ATOM 606 C CA . TYR A 1 80 ? 7.440 1.917 18.439 1.00 96.94 80 TYR A CA 1
ATOM 607 C C . TYR A 1 80 ? 8.958 2.108 18.451 1.00 96.94 80 TYR A C 1
ATOM 609 O O . TYR A 1 80 ? 9.456 2.766 19.361 1.00 96.94 80 TYR A O 1
ATOM 617 N N . ASP A 1 81 ? 9.674 1.655 17.423 1.00 97.50 81 ASP A N 1
ATOM 618 C CA . ASP A 1 81 ? 11.118 1.874 17.280 1.00 97.50 81 ASP A CA 1
ATOM 619 C C . ASP A 1 81 ? 11.450 3.136 16.472 1.00 97.50 81 ASP A C 1
ATOM 621 O O . ASP A 1 81 ? 12.593 3.593 16.437 1.00 97.50 81 ASP A O 1
ATOM 625 N N . LEU A 1 82 ? 10.446 3.767 15.852 1.00 96.44 82 LEU A N 1
ATOM 626 C CA . LEU A 1 82 ? 10.655 4.975 15.060 1.00 96.44 82 LEU A CA 1
ATOM 627 C C . LEU A 1 82 ? 10.938 6.209 15.930 1.00 96.44 82 LEU A C 1
ATOM 629 O O . LEU A 1 82 ? 10.423 6.306 17.056 1.00 96.44 82 LEU A O 1
ATOM 633 N N . PRO A 1 83 ? 11.648 7.218 15.383 1.00 98.25 83 PRO A N 1
ATOM 634 C CA . PRO A 1 83 ? 11.751 8.540 15.993 1.00 98.25 83 PRO A CA 1
ATOM 635 C C . PRO A 1 83 ? 10.373 9.125 16.314 1.00 98.25 83 PRO A C 1
ATOM 637 O O . PRO A 1 83 ? 9.420 8.920 15.560 1.00 98.25 83 PRO A O 1
ATOM 640 N N . LEU A 1 84 ? 10.277 9.904 17.399 1.00 97.56 84 LEU A N 1
ATOM 641 C CA . LEU A 1 84 ? 9.006 10.378 17.963 1.00 97.56 84 LEU A CA 1
ATOM 642 C C . LEU A 1 84 ? 8.050 10.948 16.902 1.00 97.56 84 LEU A C 1
ATOM 644 O O . LEU A 1 84 ? 6.912 10.501 16.805 1.00 97.56 84 LEU A O 1
ATOM 648 N N . LEU A 1 85 ? 8.512 11.880 16.064 1.00 97.56 85 LEU A N 1
ATOM 649 C CA . LEU A 1 85 ? 7.655 12.516 15.058 1.00 97.56 85 LEU A CA 1
ATOM 650 C C . LEU A 1 85 ? 7.094 11.507 14.040 1.00 97.56 85 LEU A C 1
ATOM 652 O O . LEU A 1 85 ? 5.906 11.537 13.721 1.00 97.56 85 LEU A O 1
ATOM 656 N N . GLN A 1 86 ? 7.933 10.584 13.569 1.00 97.50 86 GLN A N 1
ATOM 657 C CA . GLN A 1 86 ? 7.523 9.552 12.616 1.00 97.50 86 GLN A CA 1
ATOM 658 C C . GLN A 1 86 ? 6.570 8.549 13.272 1.00 97.50 86 GLN A C 1
ATOM 660 O O . GLN A 1 86 ? 5.538 8.218 12.691 1.00 97.50 86 GLN A O 1
ATOM 665 N N . ARG A 1 87 ? 6.868 8.124 14.505 1.00 97.75 87 ARG A N 1
ATOM 666 C CA . ARG A 1 87 ? 6.009 7.245 15.308 1.00 97.75 87 ARG A CA 1
ATOM 667 C C . ARG A 1 87 ? 4.608 7.823 15.454 1.00 97.75 87 ARG A C 1
ATOM 669 O O . ARG A 1 87 ? 3.639 7.155 15.107 1.00 97.75 87 ARG A O 1
ATOM 676 N N . TRP A 1 88 ? 4.499 9.077 15.895 1.00 98.19 88 TRP A N 1
ATOM 677 C CA . TRP A 1 88 ? 3.213 9.764 16.049 1.00 98.19 88 TRP A CA 1
ATOM 678 C C . TRP A 1 88 ? 2.425 9.802 14.740 1.00 98.19 88 TRP A C 1
ATOM 680 O O . TRP A 1 88 ? 1.236 9.483 14.727 1.00 98.19 88 TRP A O 1
ATOM 690 N N . GLN A 1 89 ? 3.086 10.129 13.628 1.00 98.06 89 GLN A N 1
ATOM 691 C CA . GLN A 1 89 ? 2.435 10.160 12.322 1.00 98.06 89 GLN A CA 1
ATOM 692 C C . GLN A 1 89 ? 1.934 8.772 11.891 1.00 98.06 89 GLN A C 1
ATOM 694 O O . GLN A 1 89 ? 0.793 8.647 11.447 1.00 98.06 89 GLN A O 1
ATOM 699 N N . LYS A 1 90 ? 2.751 7.725 12.044 1.00 97.44 90 LYS A N 1
ATOM 700 C CA . LYS A 1 90 ? 2.397 6.344 11.673 1.00 97.44 90 LYS A CA 1
ATOM 701 C C . LYS A 1 90 ? 1.262 5.801 12.541 1.00 97.44 90 LYS A C 1
ATOM 703 O O . LYS A 1 90 ? 0.320 5.219 12.008 1.00 97.44 90 LYS A O 1
ATOM 708 N N . MET A 1 91 ? 1.303 6.058 13.850 1.00 97.62 91 MET A N 1
ATOM 709 C CA . MET A 1 91 ? 0.223 5.704 14.776 1.00 97.62 91 MET A CA 1
ATOM 710 C C . MET A 1 91 ? -1.078 6.420 14.414 1.00 97.62 91 MET A C 1
ATOM 712 O O . MET A 1 91 ? -2.124 5.779 14.354 1.00 97.62 91 MET A O 1
ATOM 716 N N . TYR A 1 92 ? -1.021 7.721 14.116 1.00 97.75 92 TYR A N 1
ATOM 717 C CA . TYR A 1 92 ? -2.194 8.484 13.691 1.00 97.75 92 TYR A CA 1
ATOM 718 C C . TYR A 1 92 ? -2.820 7.906 12.416 1.00 97.75 92 TYR A C 1
ATOM 720 O O . TYR A 1 92 ? -4.035 7.706 12.361 1.00 97.75 92 TYR A O 1
ATOM 728 N N . LEU A 1 93 ? -2.002 7.606 11.401 1.00 97.75 93 LEU A N 1
ATOM 729 C CA . LEU A 1 93 ? -2.481 7.013 10.152 1.00 97.75 93 LEU A CA 1
ATOM 730 C C . LEU A 1 93 ? -3.088 5.627 10.384 1.00 97.75 93 LEU A C 1
ATOM 732 O O . LEU A 1 93 ? -4.201 5.381 9.924 1.00 97.75 93 LEU A O 1
ATOM 736 N N . ALA A 1 94 ? -2.430 4.770 11.166 1.00 96.00 94 ALA A N 1
ATOM 737 C CA . ALA A 1 94 ? -2.957 3.454 11.511 1.00 96.00 94 ALA A CA 1
ATOM 738 C C . ALA A 1 94 ? -4.297 3.558 12.258 1.00 96.00 94 ALA A C 1
ATOM 740 O O . ALA A 1 94 ? -5.277 2.934 11.867 1.00 96.00 94 ALA A O 1
ATOM 741 N N . GLN A 1 95 ? -4.399 4.411 13.276 1.00 95.75 95 GLN A N 1
ATOM 742 C CA . GLN A 1 95 ? -5.641 4.575 14.037 1.00 95.75 95 GLN A CA 1
ATOM 743 C C . GLN A 1 95 ? -6.775 5.168 13.195 1.00 95.75 95 GLN A C 1
ATOM 745 O O . GLN A 1 95 ? -7.933 4.774 13.350 1.00 95.75 95 GLN A O 1
ATOM 750 N N . LYS A 1 96 ? -6.477 6.126 12.313 1.00 96.56 96 LYS A N 1
ATOM 751 C CA . LYS A 1 96 ? -7.499 6.820 11.523 1.00 96.56 96 LYS A CA 1
ATOM 752 C C . LYS A 1 96 ? -7.923 6.043 10.276 1.00 96.56 96 LYS A C 1
ATOM 754 O O . LYS A 1 96 ? -9.110 6.038 9.963 1.00 96.56 96 LYS A O 1
ATOM 759 N N . TYR A 1 97 ? -6.975 5.401 9.599 1.00 96.25 97 TYR A N 1
ATOM 760 C CA . TYR A 1 97 ? -7.137 4.803 8.269 1.00 96.25 97 TYR A CA 1
ATOM 761 C C . TYR A 1 97 ? -6.770 3.313 8.200 1.00 96.25 97 TYR A C 1
ATOM 763 O O . TYR A 1 97 ? -6.830 2.723 7.128 1.00 96.25 97 TYR A O 1
ATOM 771 N N . GLY A 1 98 ? -6.416 2.684 9.322 1.00 92.81 98 GLY A N 1
ATOM 772 C CA . GLY A 1 98 ? -6.251 1.230 9.429 1.00 92.81 98 GLY A CA 1
ATOM 773 C C . GLY A 1 98 ? -4.886 0.716 8.973 1.00 92.81 98 GLY A C 1
ATOM 774 O O . GLY A 1 98 ? -4.570 -0.444 9.208 1.00 92.81 98 GLY A O 1
ATOM 775 N N . SER A 1 99 ? -4.053 1.568 8.372 1.00 93.31 99 SER A N 1
ATOM 776 C CA . SER A 1 99 ? -2.688 1.233 7.970 1.00 93.31 99 SER A CA 1
ATOM 777 C C . SER A 1 99 ? -1.750 2.430 8.170 1.00 93.31 99 SER A C 1
ATOM 779 O O . SER A 1 99 ? -2.151 3.574 7.936 1.00 93.31 99 SER A O 1
ATOM 781 N N . PRO A 1 100 ? -0.499 2.201 8.609 1.00 95.44 100 PRO A N 1
ATOM 782 C CA . PRO A 1 100 ? 0.477 3.267 8.829 1.00 95.44 100 PRO A CA 1
ATOM 783 C C . PRO A 1 100 ? 1.060 3.851 7.529 1.00 95.44 100 PRO A C 1
ATOM 785 O O . PRO A 1 100 ? 1.648 4.930 7.574 1.00 95.44 100 PRO A O 1
ATOM 788 N N . ASN A 1 101 ? 0.902 3.169 6.387 1.00 95.38 101 ASN A N 1
ATOM 789 C CA . ASN A 1 101 ? 1.520 3.522 5.100 1.00 95.38 101 ASN A CA 1
ATOM 790 C C . ASN A 1 101 ? 0.454 3.864 4.044 1.00 95.38 101 ASN A C 1
ATOM 792 O O . ASN A 1 101 ? 0.383 3.257 2.979 1.00 95.38 101 ASN A O 1
ATOM 796 N N . VAL A 1 102 ? -0.422 4.815 4.365 1.00 95.94 102 VAL A N 1
ATOM 797 C CA . VAL A 1 102 ? -1.494 5.281 3.469 1.00 95.94 102 VAL A CA 1
ATOM 798 C C . VAL A 1 102 ? -1.271 6.728 3.036 1.00 95.94 102 VAL A C 1
ATOM 800 O O . VAL A 1 102 ? -0.403 7.430 3.562 1.00 95.94 102 VAL A O 1
ATOM 803 N N . LEU A 1 103 ? -2.104 7.206 2.110 1.00 96.69 103 LEU A N 1
ATOM 804 C CA . LEU A 1 103 ? -2.086 8.582 1.617 1.00 96.69 103 LEU A CA 1
ATOM 805 C C . LEU A 1 103 ? -0.725 8.936 1.008 1.00 96.69 103 LEU A C 1
ATOM 807 O O . LEU A 1 103 ? -0.265 8.234 0.116 1.00 96.69 103 LEU A O 1
ATOM 811 N N . SER A 1 104 ? -0.046 9.981 1.486 1.00 96.56 104 SER A N 1
ATOM 812 C CA . SER A 1 104 ? 1.264 10.390 0.957 1.00 96.56 104 SER A CA 1
ATOM 813 C C . SER A 1 104 ? 2.343 9.307 1.069 1.00 96.56 104 SER A C 1
ATOM 815 O O . SER A 1 104 ? 3.331 9.353 0.335 1.00 96.56 104 SER A O 1
ATOM 817 N N . GLN A 1 105 ? 2.140 8.332 1.957 1.00 96.19 105 GLN A N 1
ATOM 818 C CA . GLN A 1 105 ? 3.039 7.202 2.184 1.00 96.19 105 GLN A CA 1
ATOM 819 C C . GLN A 1 105 ? 2.637 5.950 1.397 1.00 96.19 105 GLN A C 1
ATOM 821 O O . GLN A 1 105 ? 3.207 4.887 1.617 1.00 96.19 105 GLN A O 1
ATOM 826 N N . TYR A 1 106 ? 1.651 6.071 0.505 1.00 96.06 106 TYR A N 1
ATOM 827 C CA . TYR A 1 106 ? 1.302 5.020 -0.435 1.00 96.06 106 TYR A CA 1
ATOM 828 C C . TYR A 1 106 ? 2.492 4.715 -1.347 1.00 96.06 106 TYR A C 1
ATOM 830 O O . TYR A 1 106 ? 3.107 5.632 -1.913 1.00 96.06 106 TYR A O 1
ATOM 838 N N . ASP A 1 107 ? 2.777 3.423 -1.471 1.00 94.88 107 ASP A N 1
ATOM 839 C CA . ASP A 1 107 ? 3.857 2.870 -2.275 1.00 94.88 107 ASP A CA 1
ATOM 840 C C . ASP A 1 107 ? 3.323 1.671 -3.083 1.00 94.88 107 ASP A C 1
ATOM 842 O O . ASP A 1 107 ? 3.165 0.573 -2.533 1.00 94.88 107 ASP A O 1
ATOM 846 N N . PRO A 1 108 ? 2.896 1.894 -4.341 1.00 93.75 108 PRO A N 1
ATOM 847 C CA . PRO A 1 108 ? 2.244 0.868 -5.140 1.00 93.75 108 PRO A CA 1
ATOM 848 C C . PRO A 1 108 ? 3.230 -0.231 -5.544 1.00 93.75 108 PRO A C 1
ATOM 850 O O . PRO A 1 108 ? 4.325 0.033 -6.036 1.00 93.75 108 PRO A O 1
ATOM 853 N N . HIS A 1 109 ? 2.811 -1.481 -5.382 1.00 93.12 109 HIS A N 1
ATOM 854 C CA . HIS A 1 109 ? 3.596 -2.650 -5.758 1.00 93.12 109 HIS A CA 1
ATOM 855 C C . HIS A 1 109 ? 2.689 -3.838 -6.083 1.00 93.12 109 HIS A C 1
ATOM 857 O O . HIS A 1 109 ? 1.521 -3.872 -5.689 1.00 93.12 109 HIS A O 1
ATOM 863 N N . VAL A 1 110 ? 3.250 -4.825 -6.779 1.00 90.12 110 VAL A N 1
ATOM 864 C CA . VAL A 1 110 ? 2.633 -6.138 -6.991 1.00 90.12 110 VAL A CA 1
ATOM 865 C C . VAL A 1 110 ? 3.441 -7.174 -6.231 1.00 90.12 110 VAL A C 1
ATOM 867 O O . VAL A 1 110 ? 4.599 -7.426 -6.559 1.00 90.12 110 VAL A O 1
ATOM 870 N N . THR A 1 111 ? 2.838 -7.789 -5.220 1.00 88.25 111 THR A N 1
ATOM 871 C CA . THR A 1 111 ? 3.447 -8.928 -4.531 1.00 88.25 111 THR A CA 1
ATOM 872 C C . THR A 1 111 ? 3.403 -10.147 -5.443 1.00 88.25 111 THR A C 1
ATOM 874 O O . THR A 1 111 ? 2.328 -10.585 -5.844 1.00 88.25 111 THR A O 1
ATOM 877 N N . ILE A 1 112 ? 4.571 -10.701 -5.757 1.00 87.06 112 ILE A N 1
ATOM 878 C CA . ILE A 1 112 ? 4.720 -11.892 -6.610 1.00 87.06 112 ILE A CA 1
ATOM 879 C C . ILE A 1 112 ? 5.098 -13.142 -5.813 1.00 87.06 112 ILE A C 1
ATOM 881 O O . ILE A 1 112 ? 5.055 -14.251 -6.337 1.00 87.06 112 ILE A O 1
ATOM 885 N N . GLY A 1 113 ? 5.468 -12.969 -4.545 1.00 83.88 113 GLY A N 1
ATOM 886 C CA . GLY A 1 113 ? 5.842 -14.061 -3.662 1.00 83.88 113 GLY A CA 1
ATOM 887 C C . GLY A 1 113 ? 5.857 -13.629 -2.204 1.00 83.88 113 GLY A C 1
ATOM 888 O O . GLY A 1 113 ? 6.058 -12.456 -1.882 1.00 83.88 113 GLY A O 1
ATOM 889 N N . TYR A 1 114 ? 5.643 -14.598 -1.326 1.00 84.19 114 TYR A N 1
ATOM 890 C CA . TYR A 1 114 ? 5.691 -14.429 0.115 1.00 84.19 114 TYR A CA 1
ATOM 891 C C . TYR A 1 114 ? 6.196 -15.721 0.749 1.00 84.19 114 TYR A C 1
ATOM 893 O O . TYR A 1 114 ? 5.767 -16.806 0.360 1.00 84.19 114 TYR A O 1
ATOM 901 N N . ASP A 1 115 ? 7.122 -15.586 1.687 1.00 82.50 115 ASP A N 1
ATOM 902 C CA . ASP A 1 115 ? 7.748 -16.701 2.386 1.00 82.50 115 ASP A CA 1
ATOM 903 C C . ASP A 1 115 ? 8.325 -16.198 3.715 1.00 82.50 115 ASP A C 1
ATOM 905 O O . ASP A 1 115 ? 9.192 -15.323 3.724 1.00 82.50 115 ASP A O 1
ATOM 909 N N . GLU A 1 116 ? 7.832 -16.718 4.838 1.00 82.06 116 GLU A N 1
ATOM 910 C CA . GLU A 1 116 ? 8.316 -16.364 6.180 1.00 82.06 116 GLU A CA 1
ATOM 911 C C . GLU A 1 116 ? 9.434 -17.271 6.695 1.00 82.06 116 GLU A C 1
ATOM 913 O O . GLU A 1 116 ? 10.124 -16.893 7.639 1.00 82.06 116 GLU A O 1
ATOM 918 N N . GLU A 1 117 ? 9.625 -18.446 6.096 1.00 82.25 117 GLU A N 1
ATOM 919 C CA . GLU A 1 117 ? 10.553 -19.459 6.605 1.00 82.25 117 GLU A CA 1
ATOM 920 C C . GLU A 1 117 ? 11.968 -19.255 6.068 1.00 82.25 117 GLU A C 1
ATOM 922 O O . GLU A 1 117 ? 12.956 -19.486 6.769 1.00 82.25 117 GLU A O 1
ATOM 927 N N . THR A 1 118 ? 12.083 -18.792 4.825 1.00 78.62 118 THR A N 1
ATOM 928 C CA . THR A 1 118 ? 13.383 -18.649 4.167 1.00 78.62 118 THR A CA 1
ATOM 929 C C . THR A 1 118 ? 14.085 -17.345 4.569 1.00 78.62 118 THR A C 1
ATOM 931 O O . THR A 1 118 ? 13.457 -16.364 4.963 1.00 78.62 118 THR A O 1
ATOM 934 N N . SER A 1 119 ? 15.417 -17.279 4.488 1.00 79.00 119 SER A N 1
ATOM 935 C CA . SER A 1 119 ? 16.141 -16.020 4.719 1.00 79.00 119 SER A CA 1
ATOM 936 C C . SER A 1 119 ? 15.832 -14.992 3.612 1.00 79.00 119 SER A C 1
ATOM 938 O O . SER A 1 119 ? 15.467 -15.355 2.492 1.00 79.00 119 SER A O 1
ATOM 940 N N . ALA A 1 120 ? 15.992 -13.691 3.885 1.00 72.81 120 ALA A N 1
ATOM 941 C CA . ALA A 1 120 ? 15.766 -12.650 2.870 1.00 72.81 120 ALA A CA 1
ATOM 942 C C . ALA A 1 120 ? 16.687 -12.805 1.648 1.00 72.81 120 ALA A C 1
ATOM 944 O O . ALA A 1 120 ? 16.276 -12.555 0.514 1.00 72.81 120 ALA A O 1
ATOM 945 N N . GLU A 1 121 ? 17.919 -13.252 1.884 1.00 77.31 121 GLU A N 1
ATOM 946 C CA . GLU A 1 121 ? 18.921 -13.499 0.849 1.00 77.31 121 GLU A CA 1
ATOM 947 C C . GLU A 1 121 ? 18.534 -14.688 -0.030 1.00 77.31 121 GLU A C 1
ATOM 949 O O . GLU A 1 121 ? 18.639 -14.618 -1.254 1.00 77.31 121 GLU A O 1
ATOM 954 N N . ASP A 1 122 ? 18.041 -15.768 0.572 1.00 79.31 122 ASP A N 1
ATOM 955 C CA . ASP A 1 122 ? 17.636 -16.955 -0.173 1.00 79.31 122 ASP A CA 1
ATOM 956 C C . ASP A 1 122 ? 16.323 -16.727 -0.927 1.00 79.31 122 ASP A C 1
ATOM 958 O O . ASP A 1 122 ? 16.224 -17.124 -2.090 1.00 79.31 122 ASP A O 1
ATOM 962 N N . ARG A 1 123 ? 15.376 -15.966 -0.353 1.00 78.12 123 ARG A N 1
ATOM 963 C CA . ARG A 1 123 ? 14.193 -15.482 -1.085 1.00 78.12 123 ARG A CA 1
ATOM 964 C C . ARG A 1 123 ? 14.601 -14.721 -2.338 1.00 78.12 123 ARG A C 1
ATOM 966 O O . ARG A 1 123 ? 14.107 -15.016 -3.425 1.00 78.12 123 ARG A O 1
ATOM 973 N N . ARG A 1 124 ? 15.537 -13.774 -2.208 1.00 73.56 124 ARG A N 1
ATOM 974 C CA . ARG A 1 124 ? 16.043 -12.996 -3.343 1.00 73.56 124 ARG A CA 1
ATOM 975 C C . ARG A 1 124 ? 16.629 -13.900 -4.428 1.00 73.56 124 ARG A C 1
ATOM 977 O O . ARG A 1 124 ? 16.254 -13.747 -5.585 1.00 73.56 124 ARG A O 1
ATOM 984 N N . LYS A 1 125 ? 17.474 -14.872 -4.068 1.00 77.00 125 LYS A N 1
ATOM 985 C CA . LYS A 1 125 ? 18.071 -15.817 -5.033 1.00 77.00 125 LYS A CA 1
ATOM 986 C C . LYS A 1 125 ? 17.017 -16.654 -5.760 1.00 77.00 125 LYS A C 1
ATOM 988 O O . LYS A 1 125 ? 17.150 -16.893 -6.958 1.00 77.00 125 LYS A O 1
ATOM 993 N N . VAL A 1 126 ? 15.987 -17.122 -5.051 1.00 75.88 126 VAL A N 1
ATOM 994 C CA . VAL A 1 126 ? 14.890 -17.894 -5.659 1.00 75.88 126 VAL A CA 1
ATOM 995 C C . VAL A 1 126 ? 14.119 -17.027 -6.650 1.00 75.88 126 VAL A C 1
ATOM 997 O O . VAL A 1 126 ? 13.874 -17.459 -7.773 1.00 75.88 126 VAL A O 1
ATOM 1000 N N . LEU A 1 127 ? 13.800 -15.787 -6.279 1.00 72.38 127 LEU A N 1
ATOM 1001 C CA . LEU A 1 127 ? 13.078 -14.855 -7.147 1.00 72.38 127 LEU A CA 1
ATOM 1002 C C . LEU A 1 127 ? 13.891 -14.454 -8.374 1.00 72.38 127 LEU A C 1
ATOM 1004 O O . LEU A 1 127 ? 13.355 -14.456 -9.478 1.00 72.38 127 LEU A O 1
ATOM 1008 N N . GLU A 1 128 ? 15.180 -14.158 -8.195 1.00 73.75 128 GLU A N 1
ATOM 1009 C CA . GLU A 1 128 ? 16.087 -13.858 -9.303 1.00 73.75 128 GLU A CA 1
ATOM 1010 C C . GLU A 1 128 ? 16.121 -15.028 -10.292 1.00 73.75 128 GLU A C 1
ATOM 1012 O O . GLU A 1 128 ? 15.998 -14.803 -11.491 1.00 73.75 128 GLU A O 1
ATOM 1017 N N . ARG A 1 129 ? 16.156 -16.280 -9.812 1.00 74.12 129 ARG A N 1
ATOM 1018 C CA . ARG A 1 129 ? 16.074 -17.462 -10.687 1.00 74.12 129 ARG A CA 1
ATOM 1019 C C . ARG A 1 129 ? 14.728 -17.600 -11.393 1.00 74.12 129 ARG A C 1
ATOM 1021 O O . ARG A 1 129 ? 14.713 -17.904 -12.578 1.00 74.12 129 ARG A O 1
ATOM 1028 N N . VAL A 1 130 ? 13.606 -17.404 -10.700 1.00 69.44 130 VAL A N 1
ATOM 1029 C CA . VAL A 1 130 ? 12.266 -17.516 -11.313 1.00 69.44 130 VAL A CA 1
ATOM 1030 C C . VAL A 1 130 ? 12.092 -16.480 -12.427 1.00 69.44 130 VAL A C 1
ATOM 1032 O O . VAL A 1 130 ? 11.583 -16.797 -13.505 1.00 69.44 130 VAL A O 1
ATOM 1035 N N . LEU A 1 131 ? 12.566 -15.257 -12.198 1.00 69.88 131 LEU A N 1
ATOM 1036 C CA . LEU A 1 131 ? 12.513 -14.198 -13.201 1.00 69.88 131 LEU A CA 1
ATOM 1037 C C . LEU A 1 131 ? 13.507 -14.438 -14.350 1.00 69.88 131 LEU A C 1
ATOM 1039 O O . LEU A 1 131 ? 13.145 -14.207 -15.498 1.00 69.88 131 LEU A O 1
ATOM 1043 N N . ASP A 1 132 ? 14.701 -14.976 -14.081 1.00 67.44 132 ASP A N 1
ATOM 1044 C CA . ASP A 1 132 ? 15.715 -15.266 -15.111 1.00 67.44 132 ASP A CA 1
ATOM 1045 C C . ASP A 1 132 ? 15.340 -16.464 -16.017 1.00 67.44 132 ASP A C 1
ATOM 1047 O O . ASP A 1 132 ? 15.579 -16.473 -17.231 1.00 67.44 132 ASP A O 1
ATOM 1051 N N . VAL A 1 133 ? 14.648 -17.468 -15.463 1.00 58.38 133 VAL A N 1
ATOM 1052 C CA . VAL A 1 133 ? 14.080 -18.596 -16.233 1.00 58.38 133 VAL A CA 1
ATOM 1053 C C . VAL A 1 133 ? 12.977 -18.123 -17.191 1.00 58.38 133 VAL A C 1
ATOM 1055 O O . VAL A 1 133 ? 12.801 -18.686 -18.277 1.00 58.38 133 VAL A O 1
ATOM 1058 N N . SER A 1 134 ? 12.284 -17.039 -16.837 1.00 53.69 134 SER A N 1
ATOM 1059 C CA . SER A 1 134 ? 11.258 -16.426 -17.687 1.00 53.69 134 SER A CA 1
ATOM 1060 C C . SER A 1 134 ? 11.859 -15.719 -18.912 1.00 53.69 134 SER A C 1
ATOM 1062 O O . SER A 1 134 ? 11.210 -15.631 -19.949 1.00 53.69 134 SER A O 1
ATOM 1064 N N . SER A 1 135 ? 13.112 -15.261 -18.831 1.00 54.16 135 SER A N 1
ATOM 1065 C CA . SER A 1 135 ? 13.833 -14.616 -19.940 1.00 54.16 135 SER A CA 1
ATOM 1066 C C . SER A 1 135 ? 14.573 -15.581 -20.872 1.00 54.16 135 SER A C 1
ATOM 1068 O O . SER A 1 135 ? 14.945 -15.191 -21.977 1.00 54.16 135 SER A O 1
ATOM 1070 N N . SER A 1 136 ? 14.787 -16.836 -20.467 1.00 54.09 136 SER A N 1
ATOM 1071 C CA . SER A 1 136 ? 15.560 -17.827 -21.239 1.00 54.09 136 SER A CA 1
ATOM 1072 C C . SER A 1 136 ? 14.706 -18.837 -22.018 1.00 54.09 136 SER A C 1
ATOM 1074 O O . SER A 1 136 ? 15.243 -19.657 -22.763 1.00 54.09 136 SER A O 1
ATOM 1076 N N . SER A 1 137 ? 13.377 -18.761 -21.917 1.00 48.81 137 SER A N 1
ATOM 1077 C CA . SER A 1 137 ? 12.441 -19.700 -22.545 1.00 48.81 137 SER A CA 1
ATOM 1078 C C . SER A 1 137 ? 11.581 -19.037 -23.633 1.00 48.81 137 SER A C 1
ATOM 1080 O O . SER A 1 137 ? 10.391 -18.814 -23.455 1.00 48.81 137 SER A O 1
ATOM 1082 N N . GLY A 1 138 ? 12.168 -18.741 -24.802 1.00 50.78 138 GLY A N 1
ATOM 1083 C CA . GLY A 1 138 ? 11.364 -18.361 -25.976 1.00 50.78 138 GLY A CA 1
ATOM 1084 C C . GLY A 1 138 ? 12.080 -17.567 -27.064 1.00 50.78 138 GLY A C 1
ATOM 1085 O O . GLY A 1 138 ? 11.713 -16.433 -27.346 1.00 50.78 138 GLY A O 1
ATOM 1086 N N . SER A 1 139 ? 13.069 -18.156 -27.735 1.00 49.12 139 SER A N 1
ATOM 1087 C CA . SER A 1 139 ? 13.666 -17.606 -28.962 1.00 49.12 139 SER A CA 1
ATOM 1088 C C . SER A 1 139 ? 12.730 -17.774 -30.172 1.00 49.12 139 SER A C 1
ATOM 1090 O O . SER A 1 139 ? 13.072 -18.465 -31.134 1.00 49.12 139 SER A O 1
ATOM 1092 N N . GLY A 1 140 ? 11.522 -17.206 -30.110 1.00 55.50 140 GLY A N 1
ATOM 1093 C CA . GLY A 1 140 ? 10.494 -17.466 -31.116 1.00 55.50 140 GLY A CA 1
ATOM 1094 C C . GLY A 1 140 ? 9.239 -16.597 -31.053 1.00 55.50 140 GLY A C 1
ATOM 1095 O O . GLY A 1 140 ? 8.153 -17.134 -31.232 1.00 55.50 140 GLY A O 1
ATOM 1096 N N . SER A 1 141 ? 9.339 -15.285 -30.835 1.00 50.28 141 SER A N 1
ATOM 1097 C CA . SER A 1 141 ? 8.270 -14.360 -31.243 1.00 50.28 141 SER A CA 1
ATOM 1098 C C . SER A 1 141 ? 8.822 -12.969 -31.554 1.00 50.28 141 SER A C 1
ATOM 1100 O O . SER A 1 141 ? 9.849 -12.539 -31.033 1.00 50.28 141 SER A O 1
ATOM 1102 N N . SER A 1 142 ? 8.178 -12.323 -32.520 1.00 54.03 142 SER A N 1
ATOM 1103 C CA . SER A 1 142 ? 8.531 -11.050 -33.141 1.00 54.03 142 SER A CA 1
ATOM 1104 C C . SER A 1 142 ? 8.803 -9.927 -32.141 1.00 54.03 142 SER A C 1
ATOM 1106 O O . SER A 1 142 ? 8.070 -9.743 -31.176 1.00 54.03 142 SER A O 1
ATOM 1108 N N . SER A 1 143 ? 9.800 -9.107 -32.460 1.00 54.44 143 SER A N 1
ATOM 1109 C CA . SER A 1 143 ? 10.300 -7.917 -31.755 1.00 54.44 143 SER A CA 1
ATOM 1110 C C . SER A 1 143 ? 9.298 -6.765 -31.518 1.00 54.44 143 SER A C 1
ATOM 1112 O O . SER A 1 143 ? 9.722 -5.662 -31.177 1.00 54.44 143 SER A O 1
ATOM 1114 N N . ASP A 1 144 ? 7.994 -7.014 -31.649 1.00 55.25 144 ASP A N 1
ATOM 1115 C CA . ASP A 1 144 ? 6.915 -6.038 -31.454 1.00 55.25 144 ASP A CA 1
ATOM 1116 C C . ASP A 1 144 ? 6.072 -6.284 -30.188 1.00 55.25 144 ASP A C 1
ATOM 1118 O O . ASP A 1 144 ? 5.223 -5.456 -29.850 1.00 55.25 144 ASP A O 1
ATOM 1122 N N . ASP A 1 145 ? 6.348 -7.344 -29.418 1.00 52.59 145 ASP A N 1
ATOM 1123 C CA . ASP A 1 145 ? 5.745 -7.575 -28.092 1.00 52.59 145 ASP A CA 1
ATOM 1124 C C . ASP A 1 145 ? 6.409 -6.701 -27.010 1.00 52.59 145 ASP A C 1
ATOM 1126 O O . ASP A 1 145 ? 6.866 -7.160 -25.962 1.00 52.59 145 ASP A O 1
ATOM 1130 N N . ALA A 1 146 ? 6.494 -5.396 -27.273 1.00 55.31 146 ALA A N 1
ATOM 1131 C CA . ALA A 1 146 ? 6.877 -4.414 -26.271 1.00 55.31 146 ALA A CA 1
ATOM 1132 C C . ALA A 1 146 ? 5.903 -4.495 -25.085 1.00 55.31 146 ALA A C 1
ATOM 1134 O O . ALA A 1 146 ? 4.690 -4.546 -25.295 1.00 55.31 146 ALA A O 1
ATOM 1135 N N . CYS A 1 147 ? 6.432 -4.485 -23.853 1.00 58.28 147 CYS A N 1
ATOM 1136 C CA . CYS A 1 147 ? 5.659 -4.451 -22.610 1.00 58.28 147 CYS A CA 1
ATOM 1137 C C . CYS A 1 147 ? 4.532 -3.416 -22.714 1.00 58.28 147 CYS A C 1
ATOM 1139 O O . CYS A 1 147 ? 4.777 -2.210 -22.629 1.00 58.28 147 CYS A O 1
ATOM 1141 N N . LYS A 1 148 ? 3.303 -3.886 -22.938 1.00 63.94 148 LYS A N 1
ATOM 1142 C CA . LYS A 1 148 ? 2.136 -3.011 -22.984 1.00 63.94 148 LYS A CA 1
ATOM 1143 C C . LYS A 1 148 ? 1.865 -2.518 -21.563 1.00 63.94 148 LYS A C 1
ATOM 1145 O O . LYS A 1 148 ? 1.977 -3.322 -20.633 1.00 63.94 148 LYS A O 1
ATOM 1150 N N . PRO A 1 149 ? 1.540 -1.227 -21.371 1.00 70.62 149 PRO A N 1
ATOM 1151 C CA . PRO A 1 149 ? 1.081 -0.742 -20.075 1.00 70.62 149 PRO A CA 1
ATOM 1152 C C . PRO A 1 149 ? -0.079 -1.621 -19.597 1.00 70.62 149 PRO A C 1
ATOM 1154 O O . PRO A 1 149 ? -0.935 -2.004 -20.396 1.00 70.62 149 PRO A O 1
ATOM 1157 N N . ALA A 1 150 ? -0.070 -1.989 -18.316 1.00 76.00 150 ALA A N 1
ATOM 1158 C CA . ALA A 1 150 ? -1.215 -2.675 -17.732 1.00 76.00 150 ALA A CA 1
ATOM 1159 C C . ALA A 1 150 ? -2.274 -1.632 -17.380 1.00 76.00 150 ALA A C 1
ATOM 1161 O O . ALA A 1 150 ? -1.962 -0.573 -16.826 1.00 76.00 150 ALA A O 1
ATOM 1162 N N . GLU A 1 151 ? -3.526 -1.944 -17.684 1.00 81.12 151 GLU A N 1
ATOM 1163 C CA . GLU A 1 151 ? -4.666 -1.145 -17.258 1.00 81.12 151 GLU A CA 1
ATOM 1164 C C . GLU A 1 151 ? -5.262 -1.756 -15.989 1.00 81.12 151 GLU A C 1
ATOM 1166 O O . GLU A 1 151 ? -5.298 -2.975 -15.807 1.00 81.12 151 GLU A O 1
ATOM 1171 N N . LEU A 1 152 ? -5.661 -0.890 -15.057 1.00 82.44 152 LEU A N 1
ATOM 1172 C CA . LEU A 1 152 ? -6.434 -1.301 -13.893 1.00 82.44 152 LEU A CA 1
ATOM 1173 C C . LEU A 1 152 ? -7.911 -1.297 -14.275 1.00 82.44 152 LEU A C 1
ATOM 1175 O O . LEU A 1 152 ? -8.531 -0.237 -14.342 1.00 82.44 152 LEU A O 1
ATOM 1179 N N . ASP A 1 153 ? -8.465 -2.489 -14.470 1.00 85.25 153 ASP A N 1
ATOM 1180 C CA . ASP A 1 153 ? -9.855 -2.654 -14.911 1.00 85.25 153 ASP A CA 1
ATOM 1181 C C . ASP A 1 153 ? -10.837 -2.870 -13.757 1.00 85.25 153 ASP A C 1
ATOM 1183 O O . ASP A 1 153 ? -12.040 -2.649 -13.905 1.00 85.25 153 ASP A O 1
ATOM 1187 N N . LEU A 1 154 ? -10.343 -3.311 -12.599 1.00 86.38 154 LEU A N 1
ATOM 1188 C CA . LEU A 1 154 ? -11.171 -3.794 -11.502 1.00 86.38 154 LEU A CA 1
ATOM 1189 C C . LEU A 1 154 ? -10.585 -3.421 -10.139 1.00 86.38 154 LEU A C 1
ATOM 1191 O O . LEU A 1 154 ? -9.371 -3.455 -9.936 1.00 86.38 154 LEU A O 1
ATOM 1195 N N . VAL A 1 155 ? -11.467 -3.116 -9.190 1.00 86.12 155 VAL A N 1
ATOM 1196 C CA . VAL A 1 155 ? -11.160 -3.065 -7.759 1.00 86.12 155 VAL A CA 1
ATOM 1197 C C . VAL A 1 155 ? -11.933 -4.161 -7.046 1.00 86.12 155 VAL A C 1
ATOM 1199 O O . VAL A 1 155 ? -13.161 -4.211 -7.119 1.00 86.12 155 VAL A O 1
ATOM 1202 N N . ASP A 1 156 ? -11.210 -4.978 -6.289 1.00 86.12 156 ASP A N 1
ATOM 1203 C CA . ASP A 1 156 ? -11.800 -5.999 -5.434 1.00 86.12 156 ASP A CA 1
ATOM 1204 C C . ASP A 1 156 ? -11.888 -5.509 -3.993 1.00 86.12 156 ASP A C 1
ATOM 1206 O O . ASP A 1 156 ? -10.917 -5.022 -3.409 1.00 86.12 156 ASP A O 1
ATOM 1210 N N . VAL A 1 157 ? -13.067 -5.667 -3.399 1.00 85.50 157 VAL A N 1
ATOM 1211 C CA . VAL A 1 157 ? -13.290 -5.453 -1.971 1.00 85.50 157 VAL A CA 1
ATOM 1212 C C . VAL A 1 157 ? -13.322 -6.814 -1.304 1.00 85.50 157 VAL A C 1
ATOM 1214 O O . VAL A 1 157 ? -14.163 -7.648 -1.627 1.00 85.50 157 VAL A O 1
ATOM 1217 N N . ALA A 1 158 ? -12.424 -7.036 -0.353 1.00 84.00 158 ALA A N 1
ATOM 1218 C CA . ALA A 1 158 ? -12.312 -8.283 0.388 1.00 84.00 158 ALA A CA 1
ATOM 1219 C C . ALA A 1 158 ? -12.202 -8.012 1.888 1.00 84.00 158 ALA A C 1
ATOM 1221 O O . ALA A 1 158 ? -11.692 -6.971 2.311 1.00 84.00 158 ALA A O 1
ATOM 1222 N N . LYS A 1 159 ? -12.651 -8.968 2.704 1.00 81.75 159 LYS A N 1
ATOM 1223 C CA . LYS A 1 159 ? -12.355 -8.949 4.138 1.00 81.75 159 LYS A CA 1
ATOM 1224 C C . LYS A 1 159 ? -10.995 -9.604 4.350 1.00 81.75 159 LYS A C 1
ATOM 1226 O O . LYS A 1 159 ? -10.834 -10.787 4.067 1.00 81.75 159 LYS A O 1
ATOM 1231 N N . VAL A 1 160 ? -10.049 -8.839 4.875 1.00 76.56 160 VAL A N 1
ATOM 1232 C CA . VAL A 1 160 ? -8.719 -9.328 5.246 1.00 76.56 160 VAL A CA 1
ATOM 1233 C C . VAL A 1 160 ? -8.478 -9.088 6.726 1.00 76.56 160 VAL A C 1
ATOM 1235 O O . VAL A 1 160 ? -8.848 -8.041 7.263 1.00 76.56 160 VAL A O 1
ATOM 1238 N N . ASP A 1 161 ? -7.873 -10.068 7.389 1.00 71.06 161 ASP A N 1
ATOM 1239 C CA . ASP A 1 161 ? -7.282 -9.852 8.705 1.00 71.06 161 ASP A CA 1
ATOM 1240 C C . ASP A 1 161 ? -5.937 -9.123 8.552 1.00 71.06 161 ASP A C 1
ATOM 1242 O O . ASP A 1 161 ? -5.361 -9.057 7.463 1.00 71.06 161 ASP A O 1
ATOM 1246 N N . VAL A 1 162 ? -5.440 -8.524 9.636 1.00 61.25 162 VAL A N 1
ATOM 1247 C CA . VAL A 1 162 ? -4.153 -7.810 9.628 1.00 61.25 162 VAL A CA 1
ATOM 1248 C C . VAL A 1 162 ? -3.043 -8.787 9.229 1.00 61.25 162 VAL A C 1
ATOM 1250 O O . VAL A 1 162 ? -2.872 -9.814 9.875 1.00 61.25 162 VAL A O 1
ATOM 1253 N N . GLY A 1 163 ? -2.312 -8.476 8.153 1.00 57.31 163 GLY A N 1
ATOM 1254 C CA . GLY A 1 163 ? -1.281 -9.356 7.583 1.00 57.31 163 GLY A CA 1
ATOM 1255 C C . GLY A 1 163 ? -1.810 -10.467 6.664 1.00 57.31 163 GLY A C 1
ATOM 1256 O O . GLY A 1 163 ? -1.020 -11.237 6.129 1.00 57.31 163 GLY A O 1
ATOM 1257 N N . GLY A 1 164 ? -3.126 -10.558 6.454 1.00 54.53 164 GLY A N 1
ATOM 1258 C CA . GLY A 1 164 ? -3.743 -11.575 5.608 1.00 54.53 164 GLY A CA 1
ATOM 1259 C C . GLY A 1 164 ? -3.627 -11.275 4.111 1.00 54.53 164 GLY A C 1
ATOM 1260 O O . GLY A 1 164 ? -3.754 -10.133 3.672 1.00 54.53 164 GLY A O 1
ATOM 1261 N N . SER A 1 165 ? -3.444 -12.326 3.312 1.00 56.78 165 SER A N 1
ATOM 1262 C CA . SER A 1 165 ? -3.602 -12.264 1.855 1.00 56.78 165 SER A CA 1
ATOM 1263 C C . SER A 1 165 ? -5.084 -12.287 1.470 1.00 56.78 165 SER A C 1
ATOM 1265 O O . SER A 1 165 ? -5.879 -13.004 2.082 1.00 56.78 165 SER A O 1
ATOM 1267 N N . VAL A 1 166 ? -5.462 -11.553 0.417 1.00 56.41 166 VAL A N 1
ATOM 1268 C CA . VAL A 1 166 ? -6.779 -11.720 -0.220 1.00 56.41 166 VAL A CA 1
ATOM 1269 C C . VAL A 1 166 ? -6.783 -13.070 -0.936 1.00 56.41 166 VAL A C 1
ATOM 1271 O O . VAL A 1 166 ? -6.326 -13.204 -2.067 1.00 56.41 166 VAL A O 1
ATOM 1274 N N . MET A 1 167 ? -7.262 -14.107 -0.257 1.00 55.50 167 MET A N 1
ATOM 1275 C CA . MET A 1 167 ? -7.508 -15.406 -0.883 1.00 55.50 167 MET A CA 1
ATOM 1276 C C . MET A 1 167 ? -8.708 -15.277 -1.833 1.00 55.50 167 MET A C 1
ATOM 1278 O O . MET A 1 167 ? -9.640 -14.531 -1.535 1.00 55.50 167 MET A O 1
ATOM 1282 N N . LYS A 1 168 ? -8.743 -16.038 -2.940 1.00 55.31 168 LYS A N 1
ATOM 1283 C CA . LYS A 1 168 ? -9.846 -16.012 -3.935 1.00 55.31 168 LYS A CA 1
ATOM 1284 C C . LYS A 1 168 ? -11.256 -16.102 -3.325 1.00 55.31 168 LYS A C 1
ATOM 1286 O O . LYS A 1 168 ? -12.192 -15.549 -3.883 1.00 55.31 168 LYS A O 1
ATOM 1291 N N . ASN A 1 169 ? -11.404 -16.751 -2.169 1.00 57.19 169 ASN A N 1
ATOM 1292 C CA . ASN A 1 169 ? -12.690 -16.921 -1.482 1.00 57.19 169 ASN A CA 1
ATOM 1293 C C . ASN A 1 169 ? -13.034 -15.785 -0.493 1.00 57.19 169 ASN A C 1
ATOM 1295 O O . ASN A 1 169 ? -14.063 -15.849 0.172 1.00 57.19 169 ASN A O 1
ATOM 1299 N N . GLY A 1 170 ? -12.170 -14.775 -0.354 1.00 67.00 170 GLY A N 1
ATOM 1300 C CA . GLY A 1 170 ? -12.358 -13.624 0.536 1.00 67.00 170 GLY A CA 1
ATOM 1301 C C . GLY A 1 170 ? -12.911 -12.376 -0.155 1.00 67.00 170 GLY A C 1
ATOM 1302 O O . GLY A 1 170 ? -13.191 -11.388 0.529 1.00 67.00 170 GLY A O 1
ATOM 1303 N N . VAL A 1 171 ? -13.060 -12.403 -1.486 1.00 78.25 171 VAL A N 1
ATOM 1304 C CA . VAL A 1 171 ? -13.598 -11.278 -2.261 1.00 78.25 171 VAL A CA 1
ATOM 1305 C C . VAL A 1 171 ? -15.105 -11.177 -2.039 1.00 78.25 171 VAL A C 1
ATOM 1307 O O . VAL A 1 171 ? -15.856 -12.116 -2.284 1.00 78.25 171 VAL A O 1
ATOM 1310 N N . LEU A 1 172 ? -15.537 -10.020 -1.547 1.00 82.38 172 LEU A N 1
ATOM 1311 C CA . LEU A 1 172 ? -16.934 -9.681 -1.290 1.00 82.38 172 LEU A CA 1
ATOM 1312 C C . LEU A 1 172 ? -17.584 -9.026 -2.509 1.00 82.38 172 LEU A C 1
ATOM 1314 O O . LEU A 1 172 ? -18.775 -9.217 -2.746 1.00 82.38 172 LEU A O 1
ATOM 1318 N N . GLN A 1 173 ? -16.821 -8.224 -3.255 1.00 85.62 173 GLN A N 1
ATOM 1319 C CA . GLN A 1 173 ? -17.340 -7.464 -4.383 1.00 85.62 173 GLN A CA 1
ATOM 1320 C C . GLN A 1 173 ? -16.247 -7.147 -5.404 1.00 85.62 173 GLN A C 1
ATOM 1322 O O . GLN A 1 173 ? -15.154 -6.732 -5.030 1.00 85.62 173 GLN A O 1
ATOM 1327 N N . HIS A 1 174 ? -16.600 -7.277 -6.681 1.00 86.12 174 HIS A N 1
ATOM 1328 C CA . HIS A 1 174 ? -15.828 -6.822 -7.834 1.00 86.12 174 HIS A CA 1
ATOM 1329 C C . HIS A 1 174 ? -16.428 -5.497 -8.334 1.00 86.12 174 HIS A C 1
ATOM 1331 O O . HIS A 1 174 ? -17.637 -5.424 -8.571 1.00 86.12 174 HIS A O 1
ATOM 1337 N N . ILE A 1 175 ? -15.617 -4.447 -8.470 1.00 85.12 175 ILE A N 1
ATOM 1338 C CA . ILE A 1 175 ? -16.048 -3.117 -8.927 1.00 85.12 175 ILE A CA 1
ATOM 1339 C C . ILE A 1 175 ? -15.285 -2.770 -10.214 1.00 85.12 175 ILE A C 1
ATOM 1341 O O . ILE A 1 175 ? -14.086 -2.496 -10.133 1.00 85.12 175 ILE A O 1
ATOM 1345 N N . PRO A 1 176 ? -15.934 -2.773 -11.394 1.00 85.81 176 PRO A N 1
ATOM 1346 C CA . PRO A 1 176 ? -15.285 -2.357 -12.635 1.00 85.81 176 PRO A CA 1
ATOM 1347 C C . PRO A 1 176 ? -14.916 -0.872 -12.582 1.00 85.81 176 PRO A C 1
ATOM 1349 O O . PRO A 1 176 ? -15.705 -0.037 -12.135 1.00 85.81 176 PRO A O 1
ATOM 1352 N N . LEU A 1 177 ? -13.701 -0.552 -13.027 1.00 81.12 177 LEU A N 1
ATOM 1353 C CA . LEU A 1 177 ? -13.182 0.813 -13.140 1.00 81.12 177 LEU A CA 1
ATOM 1354 C C . LEU A 1 177 ? -13.517 1.444 -14.493 1.00 81.12 177 LEU A C 1
ATOM 1356 O O . LEU A 1 177 ? -13.644 2.665 -14.595 1.00 81.12 177 LEU A O 1
ATOM 1360 N N . THR A 1 178 ? -13.703 0.620 -15.521 1.00 76.69 178 THR A N 1
ATOM 1361 C CA . THR A 1 178 ? -14.210 1.058 -16.815 1.00 76.69 178 THR A CA 1
ATOM 1362 C C . THR A 1 178 ? -15.722 1.217 -16.712 1.00 76.69 178 THR A C 1
ATOM 1364 O O . THR A 1 178 ? -16.489 0.264 -16.581 1.00 76.69 178 THR A O 1
ATOM 1367 N N . GLY A 1 179 ? -16.164 2.472 -16.705 1.00 55.97 179 GLY A N 1
ATOM 1368 C CA . GLY A 1 179 ? -17.575 2.784 -16.829 1.00 55.97 179 GLY A CA 1
ATOM 1369 C C . GLY A 1 179 ? -18.041 2.439 -18.236 1.00 55.97 179 GLY A C 1
ATOM 1370 O O . GLY A 1 179 ? -18.003 3.298 -19.113 1.00 55.97 179 GLY A O 1
ATOM 1371 N N . ASP A 1 180 ? -18.552 1.228 -18.450 1.00 51.00 180 ASP A N 1
ATOM 1372 C CA . ASP A 1 180 ? -19.657 1.097 -19.393 1.00 51.00 180 ASP A CA 1
ATOM 1373 C C . ASP A 1 180 ? -20.717 2.075 -18.885 1.00 51.00 180 ASP A C 1
ATOM 1375 O O . ASP A 1 180 ? -21.190 1.953 -17.757 1.00 51.00 180 ASP A O 1
ATOM 1379 N N . GLY A 1 181 ? -21.028 3.114 -19.660 1.00 50.81 181 GLY A N 1
ATOM 1380 C CA . GLY A 1 181 ? -21.894 4.233 -19.267 1.00 50.81 181 GLY A CA 1
ATOM 1381 C C . GLY A 1 181 ? -23.347 3.869 -18.903 1.00 50.81 181 GLY A C 1
ATOM 1382 O O . GLY A 1 181 ? -24.222 4.732 -18.960 1.00 50.81 181 GLY A O 1
ATOM 1383 N N . GLY A 1 182 ? -23.642 2.619 -18.544 1.00 46.12 182 GLY A N 1
ATOM 1384 C CA . GLY A 1 182 ? -24.908 2.166 -17.990 1.00 46.12 182 GLY A CA 1
ATOM 1385 C C . GLY A 1 182 ? -24.946 2.376 -16.478 1.00 46.12 182 GLY A C 1
ATOM 1386 O O . GLY A 1 182 ? -24.411 1.577 -15.720 1.00 46.12 182 GLY A O 1
ATOM 1387 N N . GLY A 1 183 ? -25.603 3.452 -16.040 1.00 45.34 183 GLY A N 1
ATOM 1388 C CA . GLY A 1 183 ? -25.784 3.856 -14.641 1.00 45.34 183 GLY A CA 1
ATOM 1389 C C . GLY A 1 183 ? -26.439 2.822 -13.713 1.00 45.34 183 GLY A C 1
ATOM 1390 O O . GLY A 1 183 ? -27.581 2.991 -13.289 1.00 45.34 183 GLY A O 1
ATOM 1391 N N . GLY A 1 184 ? -25.694 1.791 -13.325 1.00 46.06 184 GLY A N 1
ATOM 1392 C CA . GLY A 1 184 ? -26.014 0.900 -12.218 1.00 46.06 184 GLY A CA 1
ATOM 1393 C C . GLY A 1 184 ? -25.576 1.532 -10.903 1.00 46.06 184 GLY A C 1
ATOM 1394 O O . GLY A 1 184 ? -24.470 1.287 -10.429 1.00 46.06 184 GLY A O 1
ATOM 1395 N N . GLY A 1 185 ? -26.423 2.382 -10.320 1.00 41.53 185 GLY A N 1
ATOM 1396 C CA . GLY A 1 185 ? -26.179 2.938 -8.990 1.00 41.53 185 GLY A CA 1
ATOM 1397 C C . GLY A 1 185 ? -25.893 1.828 -7.975 1.00 41.53 185 GLY A C 1
ATOM 1398 O O . GLY A 1 185 ? -26.621 0.836 -7.923 1.00 41.53 185 GLY A O 1
ATOM 1399 N N . ILE A 1 186 ? -24.842 2.005 -7.166 1.00 47.12 186 ILE A N 1
ATOM 1400 C CA . ILE A 1 186 ? -24.511 1.131 -6.035 1.00 47.12 186 ILE A CA 1
ATOM 1401 C C . ILE A 1 186 ? -25.727 1.110 -5.103 1.00 47.12 186 ILE A C 1
ATOM 1403 O O . ILE A 1 186 ? -25.943 2.018 -4.296 1.00 47.12 186 ILE A O 1
ATOM 1407 N N . SER A 1 187 ? -26.565 0.087 -5.258 1.00 41.19 187 SER A N 1
ATOM 1408 C CA . SER A 1 187 ? -27.705 -0.153 -4.389 1.00 41.19 187 SER A CA 1
ATOM 1409 C C . SER A 1 187 ? -27.147 -0.586 -3.041 1.00 41.19 187 SER A C 1
ATOM 1411 O O . SER A 1 187 ? -26.680 -1.713 -2.878 1.00 41.19 187 SER A O 1
ATOM 1413 N N . LYS A 1 188 ? -27.141 0.339 -2.078 1.00 38.16 188 LYS A N 1
ATOM 1414 C CA . LYS A 1 188 ? -26.858 0.037 -0.675 1.00 38.16 188 LYS A CA 1
ATOM 1415 C C . LYS A 1 188 ? -27.908 -0.961 -0.181 1.00 38.16 188 LYS A C 1
ATOM 1417 O O . LYS A 1 188 ? -28.976 -0.556 0.271 1.00 38.16 188 LYS A O 1
ATOM 1422 N N . ARG A 1 189 ? -27.614 -2.259 -0.240 1.00 39.31 189 ARG A N 1
ATOM 1423 C CA . ARG A 1 189 ? -28.257 -3.230 0.648 1.00 39.31 189 ARG A CA 1
ATOM 1424 C C . ARG A 1 189 ? -27.465 -3.238 1.946 1.00 39.31 189 ARG A C 1
ATOM 1426 O O . ARG A 1 189 ? -26.404 -3.844 2.027 1.00 39.31 189 ARG A O 1
ATOM 1433 N N . ALA A 1 190 ? -27.969 -2.492 2.923 1.00 39.62 190 ALA A N 1
ATOM 1434 C CA . ALA A 1 190 ? -27.629 -2.723 4.316 1.00 39.62 190 ALA A CA 1
ATOM 1435 C C . ALA A 1 190 ? -28.385 -3.983 4.767 1.00 39.62 190 ALA A C 1
ATOM 1437 O O . ALA A 1 190 ? -29.605 -4.045 4.596 1.00 39.62 190 ALA A O 1
ATOM 1438 N N . SER A 1 191 ? -27.646 -4.967 5.277 1.00 43.66 191 SER A N 1
ATOM 1439 C CA . SER A 1 191 ? -28.173 -6.052 6.112 1.00 43.66 191 SER A CA 1
ATOM 1440 C C . SER A 1 191 ? -27.960 -5.696 7.574 1.00 43.66 191 SER A C 1
ATOM 1442 O O . SER A 1 191 ? -26.910 -5.075 7.860 1.00 43.66 191 SER A O 1
#

Secondary structure (DSSP, 8-state):
----------PPP-EE-PPPPPP--SS-------TTEEEETTEEEEEPPP-HHHHHHHHHHHHHHGGG--SSPPPPGGGGGS-HHHHHHHHHHHHHHS-SS-GGG---EEEEEE-SSS-HHHHHHHHHHHHHHHHHS-S-S-TT---PPEE--EEEEE---TT----GGGEEEEEESS--S----------

Organism: NCBI:txid210454

Foldseek 3Di:
DDDDPPPPPPDDFPWFDDDFDPDDPDDDDDPPDDPQWDQDQQFTKGFTDDDPNVLVVQVVCLVVCQVVADPPADQDPVLVVDDPVLSVQQVVCCRRRVGSQGRVNDTDIDTPDGDNPDDSVVVVVVVVVVVVVVVPPDPDDDPPPGPDTDTDFWDFDFDADVVGDRDPVGTPDIDTPDDPVPPPDPPDPDD

pLDDT: mean 74.2, std 19.38, range [35.62, 98.25]